Protein AF-A0A1Q7VFD1-F1 (afdb_monomer_lite)

Structure (mmCIF, N/CA/C/O backbone):
data_AF-A0A1Q7VFD1-F1
#
_entry.id   AF-A0A1Q7VFD1-F1
#
loop_
_atom_site.group_PDB
_atom_site.id
_atom_site.type_symbol
_atom_site.label_atom_id
_atom_site.label_alt_id
_atom_site.label_comp_id
_atom_site.label_asym_id
_atom_site.label_entity_id
_atom_site.label_seq_id
_atom_site.pdbx_PDB_ins_code
_atom_site.Cartn_x
_atom_site.Cartn_y
_atom_site.Cartn_z
_atom_site.occupancy
_atom_site.B_iso_or_equiv
_atom_site.auth_seq_id
_atom_site.auth_comp_id
_atom_site.auth_asym_id
_atom_site.auth_atom_id
_atom_site.pdbx_PDB_model_num
ATOM 1 N N . MET A 1 1 ? 17.043 6.211 16.364 1.00 31.67 1 MET A N 1
ATOM 2 C CA . MET A 1 1 ? 16.673 4.807 16.663 1.00 31.67 1 MET A CA 1
ATOM 3 C C . MET A 1 1 ? 16.018 4.244 15.418 1.00 31.67 1 MET A C 1
ATOM 5 O O . MET A 1 1 ? 15.200 4.939 14.838 1.00 31.67 1 MET A O 1
ATOM 9 N N . GLY A 1 2 ? 16.461 3.083 14.930 1.00 45.41 2 GLY A N 1
ATOM 10 C CA . GLY A 1 2 ? 15.971 2.542 13.660 1.00 45.41 2 GLY A CA 1
ATOM 11 C C . GLY A 1 2 ? 14.511 2.109 13.763 1.00 45.41 2 GLY A C 1
ATOM 12 O O . GLY A 1 2 ? 14.164 1.420 14.719 1.00 45.41 2 GLY A O 1
ATOM 13 N N . ALA A 1 3 ? 13.683 2.515 12.798 1.00 52.06 3 ALA A N 1
ATOM 14 C CA . ALA A 1 3 ? 12.314 2.030 12.664 1.00 52.06 3 ALA A CA 1
ATOM 15 C C . ALA A 1 3 ? 12.313 0.490 12.640 1.00 52.06 3 ALA A C 1
ATOM 17 O O . ALA A 1 3 ? 12.990 -0.124 11.811 1.00 52.06 3 ALA A O 1
ATOM 18 N N . LYS A 1 4 ? 11.611 -0.115 13.600 1.00 56.28 4 LYS A N 1
ATOM 19 C CA . LYS A 1 4 ? 11.300 -1.546 13.672 1.00 56.28 4 LYS A CA 1
ATOM 20 C C . LYS A 1 4 ? 9.790 -1.674 13.557 1.00 56.28 4 LYS A C 1
ATOM 22 O O . LYS A 1 4 ? 9.090 -0.872 14.172 1.00 56.28 4 LYS A O 1
ATOM 27 N N . SER A 1 5 ? 9.309 -2.677 12.830 1.00 62.50 5 SER A N 1
ATOM 28 C CA . SER A 1 5 ? 7.880 -2.969 12.819 1.00 62.50 5 SER A CA 1
ATOM 29 C C . SER A 1 5 ? 7.428 -3.458 14.195 1.00 62.50 5 SER A C 1
ATOM 31 O O . SER A 1 5 ? 8.223 -3.999 14.976 1.00 62.50 5 SER A O 1
ATOM 33 N N . ALA A 1 6 ? 6.131 -3.357 14.469 1.00 66.12 6 ALA A N 1
ATOM 34 C CA . ALA A 1 6 ? 5.546 -3.953 15.667 1.00 66.12 6 ALA A CA 1
ATOM 35 C C . ALA A 1 6 ? 5.721 -5.492 15.703 1.00 66.12 6 ALA A C 1
ATOM 37 O O . ALA A 1 6 ? 5.900 -6.143 14.667 1.00 66.12 6 ALA A O 1
ATOM 38 N N . SER A 1 7 ? 5.655 -6.075 16.905 1.00 69.19 7 SER A N 1
ATOM 39 C CA . SER A 1 7 ? 5.661 -7.534 17.114 1.00 69.19 7 SER A CA 1
ATOM 40 C C . SER A 1 7 ? 4.336 -8.173 16.669 1.00 69.19 7 SER A C 1
ATOM 42 O O . SER A 1 7 ? 3.307 -7.501 16.645 1.00 69.19 7 SER A O 1
ATOM 44 N N . TRP A 1 8 ? 4.315 -9.483 16.399 1.00 61.62 8 TRP A N 1
ATOM 45 C CA . TRP A 1 8 ? 3.190 -10.156 15.727 1.00 61.62 8 TRP A CA 1
ATOM 46 C C . TRP A 1 8 ? 1.848 -10.045 16.468 1.00 61.62 8 TRP A C 1
ATOM 48 O O . TRP A 1 8 ? 0.781 -9.996 15.854 1.00 61.62 8 TRP A O 1
ATOM 58 N N . TRP A 1 9 ? 1.893 -9.978 17.801 1.00 55.94 9 TRP A N 1
ATOM 59 C CA . TRP A 1 9 ? 0.718 -9.849 18.671 1.00 55.94 9 TRP A CA 1
ATOM 60 C C . TRP A 1 9 ? 0.286 -8.400 18.908 1.00 55.94 9 TRP A C 1
ATOM 62 O O . TRP A 1 9 ? -0.793 -8.169 19.455 1.00 55.94 9 TRP A O 1
ATOM 72 N N . GLN A 1 10 ? 1.119 -7.424 18.547 1.00 62.97 10 GLN A N 1
ATOM 73 C CA . GLN A 1 10 ? 0.816 -6.014 18.745 1.00 62.97 10 GLN A CA 1
ATOM 74 C C . GLN A 1 10 ? -0.127 -5.529 17.640 1.00 62.97 10 GLN A C 1
ATOM 76 O O . GLN A 1 10 ? -0.087 -5.996 16.498 1.00 62.97 10 GLN A O 1
ATOM 81 N N . ALA A 1 11 ? -1.010 -4.597 17.993 1.00 64.12 11 ALA A N 1
ATOM 82 C CA . ALA A 1 11 ? -1.647 -3.773 16.981 1.00 64.12 11 ALA A CA 1
ATOM 83 C C . ALA A 1 11 ? -0.558 -2.955 16.276 1.00 64.12 11 ALA A C 1
ATOM 85 O O . ALA A 1 11 ? 0.424 -2.564 16.910 1.00 64.12 11 ALA A O 1
ATOM 86 N N . ILE A 1 12 ? -0.733 -2.711 14.982 1.00 70.69 12 ILE A N 1
ATOM 87 C CA . ILE A 1 12 ? 0.057 -1.729 14.245 1.00 70.69 12 ILE A CA 1
ATOM 88 C C . ILE A 1 12 ? -0.818 -0.485 14.194 1.00 70.69 12 ILE A C 1
ATOM 90 O O . ILE A 1 12 ? -1.780 -0.461 13.427 1.00 70.69 12 ILE A O 1
ATOM 94 N N . PRO A 1 13 ? -0.564 0.500 15.068 1.00 65.50 13 PRO A N 1
ATOM 95 C CA . PRO A 1 13 ? -1.442 1.648 15.185 1.00 65.50 13 PRO A CA 1
ATOM 96 C C . PRO A 1 13 ? -1.119 2.735 14.151 1.00 65.50 13 PRO A C 1
ATOM 98 O O . PRO A 1 13 ? -1.823 3.740 14.111 1.00 65.50 13 PRO A O 1
ATOM 101 N N . ALA A 1 14 ? -0.053 2.549 13.361 1.00 68.50 14 ALA A N 1
ATOM 102 C CA . ALA A 1 14 ? 0.351 3.443 12.286 1.00 68.50 14 ALA A CA 1
ATOM 103 C C . ALA A 1 14 ? -0.657 3.393 11.132 1.00 68.50 14 ALA A C 1
ATOM 105 O O . ALA A 1 14 ? -1.188 2.331 10.810 1.00 68.50 14 ALA A O 1
ATOM 106 N N . GLU A 1 15 ? -0.908 4.555 10.528 1.00 78.69 15 GLU A N 1
ATOM 107 C CA . GLU A 1 15 ? -1.826 4.733 9.397 1.00 78.69 15 GLU A CA 1
ATOM 108 C C . GLU A 1 15 ? -3.168 3.993 9.559 1.00 78.69 15 GLU A C 1
ATOM 110 O O . GLU A 1 15 ? -3.548 3.162 8.726 1.00 78.69 15 GLU A O 1
ATOM 115 N N . PRO A 1 16 ? -3.938 4.291 10.620 1.00 78.00 16 PRO A N 1
ATOM 116 C CA . PRO A 1 16 ? -5.134 3.524 10.969 1.00 78.00 16 PRO A CA 1
ATOM 117 C C . PRO A 1 16 ? -6.173 3.469 9.837 1.00 78.00 16 PRO A C 1
ATOM 119 O O . PRO A 1 16 ? -6.845 2.453 9.669 1.00 78.00 16 PRO A O 1
ATOM 122 N N . GLY A 1 17 ? -6.275 4.516 9.010 1.00 81.19 17 GLY A N 1
ATOM 123 C CA . GLY A 1 17 ? -7.133 4.505 7.820 1.00 81.19 17 GLY A CA 1
ATOM 124 C C . GLY A 1 17 ? -6.716 3.455 6.782 1.00 81.19 17 GLY A C 1
ATOM 125 O O . GLY A 1 17 ? -7.569 2.742 6.258 1.00 81.19 17 GLY A O 1
ATOM 126 N N . VAL A 1 18 ? -5.414 3.315 6.510 1.00 87.62 18 VAL A N 1
ATOM 127 C CA . VAL A 1 18 ? -4.876 2.303 5.579 1.00 87.62 18 VAL A CA 1
ATOM 128 C C . VAL A 1 18 ? -5.073 0.907 6.144 1.00 87.62 18 VAL A C 1
ATOM 130 O O . VAL A 1 18 ? -5.570 0.023 5.447 1.00 87.62 18 VAL A O 1
ATOM 133 N N . ALA A 1 19 ? -4.755 0.718 7.425 1.00 86.62 19 ALA A N 1
ATOM 134 C CA . ALA A 1 19 ? -4.946 -0.550 8.116 1.00 86.62 19 ALA A CA 1
ATOM 135 C C . ALA A 1 19 ? -6.404 -1.037 8.040 1.00 86.62 19 ALA A C 1
ATOM 137 O O . ALA A 1 19 ? -6.655 -2.217 7.780 1.00 86.62 19 ALA A O 1
ATOM 138 N N . LEU A 1 20 ? -7.372 -0.137 8.243 1.00 83.06 20 LEU A N 1
ATOM 139 C CA . LEU A 1 20 ? -8.796 -0.451 8.119 1.00 83.06 20 LEU A CA 1
ATOM 140 C C . LEU A 1 20 ? -9.182 -0.766 6.672 1.00 83.06 20 LEU A C 1
ATOM 142 O O . LEU A 1 20 ? -9.788 -1.810 6.437 1.00 83.06 20 LEU A O 1
ATOM 146 N N . ALA A 1 21 ? -8.755 0.052 5.707 1.00 87.62 21 ALA A N 1
ATOM 147 C CA . ALA A 1 21 ? -9.005 -0.198 4.288 1.00 87.62 21 ALA A CA 1
ATOM 148 C C . ALA A 1 21 ? -8.489 -1.582 3.847 1.00 87.62 21 ALA A C 1
ATOM 150 O O . ALA A 1 21 ? -9.216 -2.345 3.209 1.00 87.62 21 ALA A O 1
ATOM 151 N N . ILE A 1 22 ? -7.276 -1.963 4.262 1.00 91.31 22 ILE A N 1
ATOM 152 C CA . ILE A 1 22 ? -6.719 -3.301 4.017 1.00 91.31 22 ILE A CA 1
ATOM 153 C C . ILE A 1 22 ? -7.615 -4.380 4.634 1.00 91.31 22 ILE A C 1
ATOM 155 O O . ILE A 1 22 ? -7.992 -5.332 3.953 1.00 91.31 22 ILE A O 1
ATOM 159 N N . ARG A 1 23 ? -7.987 -4.243 5.913 1.00 87.56 23 ARG A N 1
ATOM 160 C CA . ARG A 1 23 ? -8.815 -5.235 6.624 1.00 87.56 23 ARG A CA 1
ATOM 161 C C . ARG A 1 23 ? -10.201 -5.413 6.001 1.00 87.56 23 ARG A C 1
ATOM 163 O O . ARG A 1 23 ? -10.735 -6.521 6.023 1.00 87.56 23 ARG A O 1
ATOM 170 N N . ASP A 1 24 ? -10.776 -4.355 5.441 1.00 86.25 24 ASP A N 1
ATOM 171 C CA . ASP A 1 24 ? -12.121 -4.397 4.868 1.00 86.25 24 ASP A CA 1
ATOM 172 C C . ASP A 1 24 ? -12.164 -4.920 3.441 1.00 86.25 24 ASP A C 1
ATOM 174 O O . ASP A 1 24 ? -13.184 -5.491 3.040 1.00 86.25 24 ASP A O 1
ATOM 178 N N . HIS A 1 25 ? -11.082 -4.751 2.684 1.00 91.69 25 HIS A N 1
ATOM 179 C CA . HIS A 1 25 ? -11.043 -5.074 1.259 1.00 91.69 25 HIS A CA 1
ATOM 180 C C . HIS A 1 25 ? -10.239 -6.327 0.927 1.00 91.69 25 HIS A C 1
ATOM 182 O O . HIS A 1 25 ? -10.432 -6.893 -0.144 1.00 91.69 25 HIS A O 1
ATOM 188 N N . LEU A 1 26 ? -9.413 -6.805 1.854 1.00 93.50 26 LEU A N 1
ATOM 189 C CA . LEU A 1 26 ? -8.675 -8.051 1.709 1.00 93.50 26 LEU A CA 1
ATOM 190 C C . LEU A 1 26 ? -9.410 -9.207 2.409 1.00 93.50 26 LEU A C 1
ATOM 192 O O . LEU A 1 26 ? -10.123 -9.020 3.405 1.00 93.50 26 LEU A O 1
ATOM 196 N N . ARG A 1 27 ? -9.287 -10.420 1.874 1.00 94.62 27 ARG A N 1
ATOM 197 C CA . ARG A 1 27 ? -9.930 -11.636 2.390 1.00 94.62 27 ARG A CA 1
ATOM 198 C C . ARG A 1 27 ? -8.909 -12.751 2.631 1.00 94.62 27 ARG A C 1
ATOM 200 O O . ARG A 1 27 ? -7.814 -12.739 2.068 1.00 94.62 27 ARG A O 1
ATOM 207 N N . PRO A 1 28 ? -9.253 -13.752 3.464 1.00 97.06 28 PRO A N 1
ATOM 208 C CA . PRO A 1 28 ? -8.425 -14.940 3.609 1.00 97.06 28 PRO A CA 1
ATOM 209 C C . PRO A 1 28 ? -8.146 -15.616 2.260 1.00 97.06 28 PRO A C 1
ATOM 211 O O . PRO A 1 28 ? -9.062 -15.851 1.473 1.00 97.06 28 PRO A O 1
ATOM 214 N N . ASN A 1 29 ? -6.897 -16.037 2.071 1.00 97.94 29 ASN A N 1
ATOM 215 C CA . ASN A 1 29 ? -6.318 -16.623 0.860 1.00 97.94 29 ASN A CA 1
ATOM 216 C C . ASN A 1 29 ? -6.137 -15.669 -0.338 1.00 97.94 29 ASN A C 1
ATOM 218 O O . ASN A 1 29 ? -5.713 -16.140 -1.392 1.00 97.94 29 ASN A O 1
ATOM 222 N N . ASP A 1 30 ? -6.406 -14.370 -0.192 1.00 98.31 30 ASP A N 1
ATOM 223 C CA . ASP A 1 30 ? -6.109 -13.398 -1.246 1.00 98.31 30 ASP A CA 1
ATOM 224 C C . ASP A 1 30 ? -4.596 -13.211 -1.447 1.00 98.31 30 ASP A C 1
ATOM 226 O O . ASP A 1 30 ? -3.761 -13.586 -0.613 1.00 98.31 30 ASP A O 1
ATOM 230 N N . VAL A 1 31 ? -4.261 -12.572 -2.567 1.00 98.81 31 VAL A N 1
ATOM 231 C CA . VAL A 1 31 ? -2.932 -12.028 -2.845 1.00 98.81 31 VAL A CA 1
ATOM 232 C C . VAL A 1 31 ? -2.969 -10.512 -2.664 1.00 98.81 31 VAL A C 1
ATOM 234 O O . VAL A 1 31 ? -3.844 -9.846 -3.223 1.00 98.81 31 VAL A O 1
ATOM 237 N N . ALA A 1 32 ? -2.006 -9.958 -1.935 1.00 98.75 32 ALA A N 1
ATOM 238 C CA . ALA A 1 32 ? -1.816 -8.518 -1.798 1.00 98.75 32 ALA A CA 1
ATOM 239 C C . ALA A 1 32 ? -0.427 -8.096 -2.278 1.00 98.75 32 ALA A C 1
ATOM 241 O O . ALA A 1 32 ? 0.554 -8.797 -2.031 1.00 98.75 32 ALA A O 1
ATOM 242 N N . PHE A 1 33 ? -0.339 -6.948 -2.944 1.00 98.81 33 PHE A N 1
ATOM 243 C CA . PHE A 1 33 ? 0.936 -6.290 -3.226 1.00 98.81 33 PHE A CA 1
ATOM 244 C C . PHE A 1 33 ? 1.110 -5.105 -2.276 1.00 98.81 33 PHE A C 1
ATOM 246 O O . PHE A 1 33 ? 0.222 -4.261 -2.171 1.00 98.81 33 PHE A O 1
ATOM 253 N N . ASP A 1 34 ? 2.253 -5.049 -1.601 1.00 98.50 34 ASP A N 1
ATOM 254 C CA . ASP A 1 34 ? 2.689 -3.922 -0.777 1.00 98.50 34 ASP A CA 1
ATOM 255 C C . ASP A 1 34 ? 3.856 -3.241 -1.500 1.00 98.50 34 ASP A C 1
ATOM 257 O O . ASP A 1 34 ? 4.975 -3.755 -1.508 1.00 98.50 34 ASP A O 1
ATOM 261 N N . VAL A 1 35 ? 3.576 -2.159 -2.226 1.00 98.12 35 VAL A N 1
ATOM 262 C CA . VAL A 1 35 ? 4.555 -1.462 -3.068 1.00 98.12 35 VAL A CA 1
ATOM 263 C C . VAL A 1 35 ? 5.057 -0.235 -2.323 1.00 98.12 35 VAL A C 1
ATOM 265 O O . VAL A 1 35 ? 4.280 0.683 -2.067 1.00 98.12 35 VAL A O 1
ATOM 268 N N . GLY A 1 36 ? 6.348 -0.249 -1.985 1.00 95.62 36 GLY A N 1
ATOM 269 C CA . GLY A 1 36 ? 6.899 0.627 -0.952 1.00 95.62 36 GLY A CA 1
ATOM 270 C C . GLY A 1 36 ? 6.613 0.061 0.435 1.00 95.62 36 GLY A C 1
ATOM 271 O O . GLY A 1 36 ? 5.995 0.700 1.286 1.00 95.62 36 GLY A O 1
ATOM 272 N N . ALA A 1 37 ? 7.015 -1.196 0.640 1.00 95.19 37 ALA A N 1
ATOM 273 C CA . ALA A 1 37 ? 6.731 -1.936 1.867 1.00 95.19 37 ALA A CA 1
ATOM 274 C C . ALA A 1 37 ? 7.449 -1.367 3.102 1.00 95.19 37 ALA A C 1
ATOM 276 O O . ALA A 1 37 ? 7.077 -1.691 4.237 1.00 95.19 37 ALA A O 1
ATOM 277 N N . TYR A 1 38 ? 8.474 -0.530 2.899 1.00 93.38 38 TYR A N 1
ATOM 278 C CA . TYR A 1 38 ? 9.254 0.095 3.955 1.00 93.38 38 TYR A CA 1
ATOM 279 C C . TYR A 1 38 ? 9.751 -0.967 4.953 1.00 93.38 38 TYR A C 1
ATOM 281 O O . TYR A 1 38 ? 10.327 -1.976 4.550 1.00 93.38 38 TYR A O 1
ATOM 289 N N . VAL A 1 39 ? 9.525 -0.800 6.259 1.00 92.81 39 VAL A N 1
ATOM 290 C CA . VAL A 1 39 ? 9.924 -1.784 7.280 1.00 92.81 39 VAL A CA 1
ATOM 291 C C . VAL A 1 39 ? 8.882 -2.887 7.520 1.00 92.81 39 VAL A C 1
ATOM 293 O O . VAL A 1 39 ? 9.096 -3.733 8.390 1.00 92.81 39 VAL A O 1
ATOM 296 N N . GLY A 1 40 ? 7.791 -2.928 6.750 1.00 92.88 40 GLY A N 1
ATOM 297 C CA . GLY A 1 40 ? 6.847 -4.051 6.723 1.00 92.88 40 GLY A CA 1
ATOM 298 C C . GLY A 1 40 ? 5.613 -3.922 7.606 1.00 92.88 40 GLY A C 1
ATOM 299 O O . GLY A 1 40 ? 4.962 -4.933 7.870 1.00 92.88 40 GLY A O 1
ATOM 300 N N . ASP A 1 41 ? 5.272 -2.717 8.062 1.00 89.94 41 ASP A N 1
ATOM 301 C CA . ASP A 1 41 ? 4.083 -2.496 8.890 1.00 89.94 41 ASP A CA 1
ATOM 302 C C . ASP A 1 41 ? 2.801 -2.916 8.146 1.00 89.94 41 ASP A C 1
ATOM 304 O O . ASP A 1 41 ? 2.047 -3.766 8.624 1.00 89.94 41 ASP A O 1
ATOM 308 N N . MET A 1 42 ? 2.582 -2.428 6.922 1.00 92.69 42 MET A N 1
ATOM 309 C CA . MET A 1 42 ? 1.396 -2.810 6.144 1.00 92.69 42 MET A CA 1
ATOM 310 C C . MET A 1 42 ? 1.458 -4.262 5.653 1.00 92.69 42 MET A C 1
ATOM 312 O O . MET A 1 42 ? 0.466 -4.985 5.782 1.00 92.69 42 MET A O 1
ATOM 316 N N . SER A 1 43 ? 2.626 -4.742 5.212 1.00 95.88 43 SER A N 1
ATOM 317 C CA . SER A 1 43 ? 2.868 -6.158 4.892 1.00 95.88 43 SER A CA 1
ATOM 318 C C . SER A 1 43 ? 2.451 -7.104 6.021 1.00 95.88 43 SER A C 1
ATOM 320 O O . SER A 1 43 ? 1.854 -8.154 5.771 1.00 95.88 43 SER A O 1
ATOM 322 N N . HIS A 1 44 ? 2.716 -6.736 7.275 1.00 93.56 44 HIS A N 1
ATOM 323 C CA . HIS A 1 44 ? 2.327 -7.521 8.442 1.00 93.56 44 HIS A CA 1
ATOM 324 C C . HIS A 1 44 ? 0.800 -7.558 8.629 1.00 93.56 44 HIS A C 1
ATOM 326 O O . HIS A 1 44 ? 0.233 -8.636 8.841 1.00 93.56 44 HIS A O 1
ATOM 332 N N . ILE A 1 45 ? 0.104 -6.427 8.483 1.00 92.06 45 ILE A N 1
ATOM 333 C CA . ILE A 1 45 ? -1.369 -6.395 8.527 1.00 92.06 45 ILE A CA 1
ATOM 334 C C . ILE A 1 45 ? -1.952 -7.264 7.408 1.00 92.06 45 ILE A C 1
ATOM 336 O O . ILE A 1 45 ? -2.784 -8.133 7.679 1.00 92.06 45 ILE A O 1
ATOM 340 N N . MET A 1 46 ? -1.484 -7.081 6.170 1.00 96.31 46 MET A N 1
ATOM 341 C CA . MET A 1 46 ? -1.938 -7.859 5.013 1.00 96.31 46 MET A CA 1
ATOM 342 C C . MET A 1 46 ? -1.713 -9.360 5.222 1.00 96.31 46 MET A C 1
ATOM 344 O O . MET A 1 46 ? -2.643 -10.144 5.042 1.00 96.31 46 MET A O 1
ATOM 348 N N . SER A 1 47 ? -0.522 -9.755 5.686 1.00 96.50 47 SER A N 1
ATOM 349 C CA . SER A 1 47 ? -0.145 -11.146 5.971 1.00 96.50 47 SER A CA 1
ATOM 350 C C . SER A 1 47 ? -1.120 -11.821 6.936 1.00 96.50 47 SER A C 1
ATOM 352 O O . SER A 1 47 ? -1.545 -12.958 6.700 1.00 96.50 47 SER A O 1
ATOM 354 N N . ARG A 1 48 ? -1.528 -11.106 7.993 1.00 92.75 48 ARG A N 1
ATOM 355 C CA . ARG A 1 48 ? -2.498 -11.600 8.979 1.00 92.75 48 ARG A CA 1
ATOM 356 C C . ARG A 1 48 ? -3.897 -11.742 8.392 1.00 92.75 48 ARG A C 1
ATOM 358 O O . ARG A 1 48 ? -4.576 -12.716 8.709 1.00 92.75 48 ARG A O 1
ATOM 365 N N . VAL A 1 49 ? -4.327 -10.793 7.560 1.00 93.75 49 VAL A N 1
ATOM 366 C CA . VAL A 1 49 ? -5.668 -10.802 6.953 1.00 93.75 49 VAL A CA 1
ATOM 367 C C . VAL A 1 49 ? -5.805 -11.923 5.921 1.00 93.75 49 VAL A C 1
ATOM 369 O O . VAL A 1 49 ? -6.785 -12.671 5.966 1.00 93.75 49 VAL A O 1
ATOM 372 N N . VAL A 1 50 ? -4.818 -12.098 5.034 1.00 97.44 50 VAL A N 1
ATOM 373 C CA . VAL A 1 50 ? -4.851 -13.173 4.025 1.00 97.44 50 VAL A CA 1
ATOM 374 C C . VAL A 1 50 ? -4.602 -14.551 4.638 1.00 97.44 50 VAL A C 1
ATOM 376 O O . VAL A 1 50 ? -5.051 -15.570 4.109 1.00 97.44 50 VAL A O 1
ATOM 379 N N . GLY A 1 51 ? -3.925 -14.603 5.786 1.00 95.06 51 GLY A N 1
ATOM 380 C CA . GLY A 1 51 ? -3.625 -15.839 6.493 1.00 95.06 51 GLY A CA 1
ATOM 381 C C . GLY A 1 51 ? -2.635 -16.746 5.744 1.00 95.06 51 GLY A C 1
ATOM 382 O O . GLY A 1 51 ? -2.147 -16.415 4.664 1.00 95.06 51 GLY A O 1
ATOM 383 N N . PRO A 1 52 ? -2.337 -17.939 6.287 1.00 94.75 52 PRO A N 1
ATOM 384 C CA . PRO A 1 52 ? -1.194 -18.761 5.866 1.00 94.75 52 PRO A CA 1
ATOM 385 C C . PRO A 1 52 ? -1.288 -19.342 4.447 1.00 94.75 52 PRO A C 1
ATOM 387 O O . PRO A 1 52 ? -0.319 -19.918 3.966 1.00 94.75 52 PRO A O 1
ATOM 390 N N . ARG A 1 53 ? -2.454 -19.253 3.799 1.00 96.00 53 ARG A N 1
ATOM 391 C CA . ARG A 1 53 ? -2.669 -19.706 2.415 1.00 96.00 53 ARG A CA 1
ATOM 392 C C . ARG A 1 53 ? -2.781 -18.560 1.411 1.00 96.00 53 ARG A C 1
ATOM 394 O O . ARG A 1 53 ? -2.862 -18.833 0.220 1.00 96.00 53 ARG A O 1
ATOM 401 N N . GLY A 1 54 ? -2.848 -17.320 1.883 1.00 98.31 54 GLY A N 1
ATOM 402 C CA . GLY A 1 54 ? -2.715 -16.156 1.020 1.00 98.31 54 GLY A CA 1
ATOM 403 C C . GLY A 1 54 ? -1.258 -15.753 0.868 1.00 98.31 54 GLY A C 1
ATOM 404 O O . GLY A 1 54 ? -0.371 -16.383 1.446 1.00 98.31 54 GLY A O 1
ATOM 405 N N . LEU A 1 55 ? -1.019 -14.697 0.101 1.00 98.75 55 LEU A N 1
ATOM 406 C CA . LEU A 1 55 ? 0.325 -14.227 -0.220 1.00 98.75 55 LEU A CA 1
ATOM 407 C C . LEU A 1 55 ? 0.390 -12.704 -0.157 1.00 98.75 55 LEU A C 1
ATOM 409 O O . LEU A 1 55 ? -0.489 -12.020 -0.672 1.00 98.75 55 LEU A O 1
ATOM 413 N N . VAL A 1 56 ? 1.467 -12.178 0.412 1.00 98.81 56 VAL A N 1
ATOM 414 C CA . VAL A 1 56 ? 1.838 -10.769 0.276 1.00 98.81 56 VAL A CA 1
ATOM 415 C C . VAL A 1 56 ? 3.126 -10.689 -0.528 1.00 98.81 56 VAL A C 1
ATOM 417 O O . VAL A 1 56 ? 4.102 -11.348 -0.179 1.00 98.81 56 VAL A O 1
ATOM 420 N N . VAL A 1 57 ? 3.150 -9.890 -1.590 1.00 98.88 57 VAL A N 1
ATOM 421 C CA . VAL A 1 57 ? 4.378 -9.558 -2.321 1.00 98.88 57 VAL A CA 1
ATOM 422 C C . VAL A 1 57 ? 4.774 -8.136 -1.946 1.00 98.88 57 VAL A C 1
ATOM 424 O O . VAL A 1 57 ? 4.040 -7.196 -2.236 1.00 98.88 57 VAL A O 1
ATOM 427 N N . ALA A 1 58 ? 5.910 -7.994 -1.270 1.00 98.62 58 ALA A N 1
ATOM 428 C CA . ALA A 1 58 ? 6.369 -6.740 -0.685 1.00 98.62 58 ALA A CA 1
ATOM 429 C C . ALA A 1 58 ? 7.542 -6.179 -1.499 1.00 98.62 58 ALA A C 1
ATOM 431 O O . 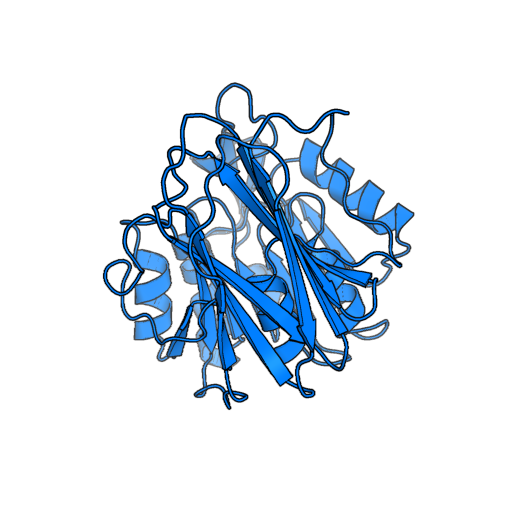ALA A 1 58 ? 8.641 -6.734 -1.468 1.00 98.62 58 ALA A O 1
ATOM 432 N N . PHE A 1 59 ? 7.322 -5.100 -2.244 1.00 98.56 59 PHE A N 1
ATOM 433 C CA . PHE A 1 59 ? 8.351 -4.453 -3.055 1.00 98.56 59 PHE A CA 1
ATOM 434 C C . PHE A 1 59 ? 9.014 -3.329 -2.258 1.00 98.56 59 PHE A C 1
ATOM 436 O O . PHE A 1 59 ? 8.333 -2.422 -1.780 1.00 98.56 59 PHE A O 1
ATOM 443 N N . GLU A 1 60 ? 10.342 -3.371 -2.152 1.00 97.31 60 GLU A N 1
ATOM 444 C CA . GLU A 1 60 ? 11.145 -2.329 -1.507 1.00 97.31 60 GLU A CA 1
ATOM 445 C C . GLU A 1 60 ? 12.402 -2.045 -2.341 1.00 97.31 60 GLU A C 1
ATOM 447 O O . GLU A 1 60 ? 13.145 -2.957 -2.718 1.00 97.31 60 GLU A O 1
ATOM 452 N N . ALA A 1 61 ? 12.625 -0.767 -2.644 1.00 95.94 61 ALA A N 1
ATOM 453 C CA . ALA A 1 61 ? 13.685 -0.299 -3.531 1.00 95.94 61 ALA A CA 1
ATOM 454 C C . ALA A 1 61 ? 14.995 -0.013 -2.783 1.00 95.94 61 ALA A C 1
ATOM 456 O O . ALA A 1 61 ? 16.080 -0.163 -3.343 1.00 95.94 61 ALA A O 1
ATOM 457 N N . ASN A 1 62 ? 14.909 0.401 -1.520 1.00 93.25 62 ASN A N 1
ATOM 458 C CA . ASN A 1 62 ? 16.055 0.723 -0.692 1.00 93.25 62 ASN A CA 1
ATOM 459 C C . ASN A 1 62 ? 16.598 -0.538 -0.022 1.00 93.25 62 ASN A C 1
ATOM 461 O O . ASN A 1 62 ? 15.977 -1.134 0.859 1.00 93.25 62 ASN A O 1
ATOM 465 N N . ARG A 1 63 ? 17.823 -0.910 -0.397 1.00 92.25 63 ARG A N 1
ATOM 466 C CA . ARG A 1 63 ? 18.482 -2.115 0.107 1.00 92.25 63 ARG A CA 1
ATOM 467 C C . ARG A 1 63 ? 18.574 -2.174 1.636 1.00 92.25 63 ARG A C 1
ATOM 469 O O . ARG A 1 63 ? 18.333 -3.233 2.211 1.00 92.25 63 ARG A O 1
ATOM 476 N N . GLY A 1 64 ? 18.904 -1.061 2.291 1.00 91.00 64 GLY A N 1
ATOM 477 C CA . GLY A 1 64 ? 19.034 -1.013 3.750 1.00 91.00 64 GLY A CA 1
ATOM 478 C C . GLY A 1 64 ? 17.688 -1.121 4.471 1.00 91.00 64 GLY A C 1
ATOM 479 O O . GLY A 1 64 ? 17.614 -1.663 5.574 1.00 91.00 64 GLY A O 1
ATOM 480 N N . VAL A 1 65 ? 16.611 -0.644 3.843 1.00 91.94 65 VAL A N 1
ATOM 481 C CA . VAL A 1 65 ? 15.240 -0.790 4.353 1.00 91.94 65 VAL A CA 1
ATOM 482 C C . VAL A 1 65 ? 14.732 -2.215 4.128 1.00 91.94 65 VAL A C 1
ATOM 484 O O . VAL A 1 65 ? 14.193 -2.810 5.056 1.00 91.94 65 VAL A O 1
ATOM 487 N N . LEU A 1 66 ? 15.004 -2.816 2.966 1.00 94.62 66 LEU A N 1
ATOM 488 C CA . LEU A 1 66 ? 14.674 -4.213 2.663 1.00 94.62 66 LEU A CA 1
ATOM 489 C C . LEU A 1 66 ? 15.304 -5.198 3.664 1.00 94.62 66 LEU A C 1
ATOM 491 O O . LEU A 1 66 ? 14.682 -6.193 4.041 1.00 94.62 66 LEU A O 1
ATOM 495 N N . GLU A 1 67 ? 16.539 -4.947 4.100 1.00 94.12 67 GLU A N 1
ATOM 496 C CA . GLU A 1 67 ? 17.190 -5.762 5.134 1.00 94.12 67 GLU A CA 1
ATOM 497 C C . GLU A 1 67 ? 16.396 -5.713 6.448 1.00 94.12 67 GLU A C 1
ATOM 499 O O . GLU A 1 67 ? 16.092 -6.756 7.026 1.00 94.12 67 GLU A O 1
ATOM 504 N N . ARG A 1 68 ? 15.928 -4.525 6.849 1.00 93.12 68 ARG A N 1
ATOM 505 C CA . ARG A 1 68 ? 15.067 -4.357 8.032 1.00 93.12 68 ARG A CA 1
ATOM 506 C C . ARG A 1 68 ? 13.690 -4.982 7.856 1.00 93.12 68 ARG A C 1
ATOM 508 O O . ARG A 1 68 ? 13.198 -5.605 8.793 1.00 93.12 68 ARG A O 1
ATOM 515 N N . LEU A 1 69 ? 13.081 -4.840 6.678 1.00 94.75 69 LEU A N 1
ATOM 516 C CA . LEU A 1 69 ? 11.849 -5.539 6.319 1.00 94.75 69 LEU A CA 1
ATOM 517 C C . LEU A 1 69 ? 12.033 -7.040 6.542 1.00 94.75 69 LEU A C 1
ATOM 519 O O . LEU A 1 69 ? 11.261 -7.655 7.265 1.00 94.75 69 LEU A O 1
ATOM 523 N N . THR A 1 70 ? 13.099 -7.621 5.996 1.00 95.50 70 THR A N 1
ATOM 524 C CA . THR A 1 70 ? 13.379 -9.060 6.097 1.00 95.50 70 THR A CA 1
ATOM 525 C C . THR A 1 70 ? 13.568 -9.513 7.550 1.00 95.50 70 THR A C 1
ATOM 527 O O . THR A 1 70 ? 13.008 -10.539 7.954 1.00 95.50 70 THR A O 1
ATOM 530 N N . ASP A 1 71 ? 14.293 -8.736 8.359 1.00 94.50 71 ASP A N 1
ATOM 531 C CA . ASP A 1 71 ? 14.457 -8.990 9.795 1.00 94.50 71 ASP A CA 1
ATOM 532 C C . ASP A 1 71 ? 13.113 -8.953 10.537 1.00 94.50 71 ASP A C 1
ATOM 534 O O . ASP A 1 71 ? 12.828 -9.820 11.372 1.00 94.50 71 ASP A O 1
ATOM 538 N N . ASN A 1 72 ? 12.261 -7.980 10.207 1.00 92.50 72 ASN A N 1
ATOM 539 C CA . ASN A 1 72 ? 10.930 -7.823 10.785 1.00 92.50 72 ASN A CA 1
ATOM 540 C C . ASN A 1 72 ? 9.994 -8.973 10.391 1.00 92.50 72 ASN A C 1
ATOM 542 O O . ASN A 1 72 ? 9.315 -9.525 11.259 1.00 92.50 72 ASN A O 1
ATOM 546 N N . LEU A 1 73 ? 9.990 -9.390 9.120 1.00 94.00 73 LEU A N 1
ATOM 547 C CA . LEU A 1 73 ? 9.215 -10.543 8.648 1.00 94.00 73 LEU A CA 1
ATOM 548 C C . LEU A 1 73 ? 9.637 -11.825 9.381 1.00 94.00 73 LEU A C 1
ATOM 550 O O . LEU A 1 73 ? 8.789 -12.583 9.858 1.00 94.00 73 LEU A O 1
ATOM 554 N N . THR A 1 74 ? 10.948 -12.033 9.533 1.00 93.75 74 THR A N 1
ATOM 555 C CA . THR A 1 74 ? 11.518 -13.206 10.211 1.00 93.75 74 THR A CA 1
ATOM 556 C C . THR A 1 74 ? 11.173 -13.219 11.698 1.00 93.75 74 THR A C 1
ATOM 558 O O . THR A 1 74 ? 10.699 -14.232 12.215 1.00 93.75 74 THR A O 1
ATOM 561 N N . SER A 1 75 ? 11.355 -12.085 12.380 1.00 92.00 75 SER A N 1
ATOM 562 C CA . SER A 1 75 ? 11.081 -11.937 13.818 1.00 92.00 75 SER A CA 1
ATOM 563 C C . SER A 1 75 ? 9.599 -12.107 14.160 1.00 92.00 75 SER A C 1
ATOM 565 O O . SER A 1 75 ? 9.262 -12.505 15.272 1.00 92.00 75 SER A O 1
ATOM 567 N N . ASN A 1 76 ? 8.7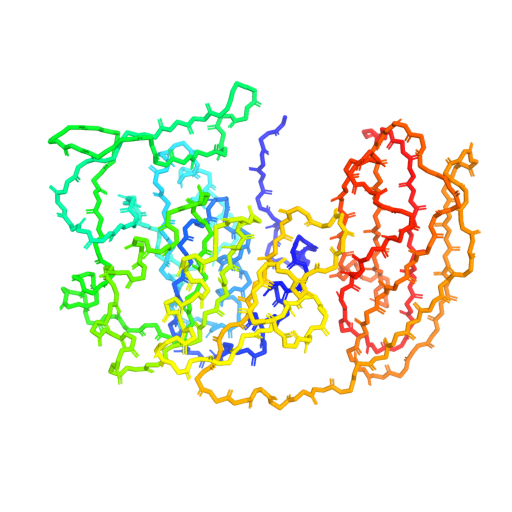17 -11.837 13.195 1.00 88.81 76 ASN A N 1
ATOM 568 C CA . ASN A 1 76 ? 7.272 -11.993 13.329 1.00 88.81 76 ASN A CA 1
ATOM 569 C C . ASN A 1 76 ? 6.732 -13.310 12.754 1.00 88.81 76 ASN A C 1
ATOM 571 O O . ASN A 1 76 ? 5.521 -13.522 12.765 1.00 88.81 76 ASN A O 1
ATOM 575 N N . HIS A 1 77 ? 7.607 -14.205 12.281 1.00 92.38 77 HIS A N 1
ATOM 576 C CA . HIS A 1 77 ? 7.237 -15.491 11.681 1.00 92.38 77 HIS A CA 1
ATOM 577 C C . HIS A 1 77 ? 6.245 -15.364 10.509 1.00 92.38 77 HIS A C 1
ATOM 579 O O . HIS A 1 77 ? 5.387 -16.228 10.303 1.00 92.38 77 HIS A O 1
ATOM 585 N N . LEU A 1 78 ? 6.364 -14.290 9.725 1.00 93.81 78 LEU A N 1
ATOM 586 C CA . LEU A 1 78 ? 5.488 -14.013 8.588 1.00 93.81 78 LEU A CA 1
ATOM 587 C C . LEU A 1 78 ? 5.956 -14.805 7.364 1.00 93.81 78 LEU A C 1
ATOM 589 O O . LEU A 1 78 ? 6.693 -14.318 6.514 1.00 93.81 78 LEU A O 1
ATOM 593 N N . VAL A 1 79 ? 5.536 -16.067 7.297 1.00 94.31 79 VAL A N 1
ATOM 594 C CA . VAL A 1 79 ? 5.981 -17.031 6.271 1.00 94.31 79 VAL A CA 1
ATOM 595 C C . VAL A 1 79 ? 5.304 -16.869 4.905 1.00 94.31 79 VAL A C 1
ATOM 597 O O . VAL A 1 79 ? 5.674 -17.546 3.952 1.00 94.31 79 VAL A O 1
ATOM 600 N N . ASN A 1 80 ? 4.296 -16.004 4.812 1.00 97.56 80 ASN A N 1
ATOM 601 C CA . ASN A 1 80 ? 3.495 -15.756 3.612 1.00 97.56 80 ASN A CA 1
ATOM 602 C C . ASN A 1 80 ? 3.757 -14.367 2.998 1.00 97.56 80 ASN A C 1
ATOM 604 O O . ASN A 1 80 ? 2.923 -13.866 2.245 1.00 97.56 80 ASN A O 1
ATOM 608 N N . VAL A 1 81 ? 4.893 -13.744 3.325 1.00 98.38 81 VAL A N 1
ATOM 609 C CA . VAL A 1 81 ? 5.339 -12.476 2.735 1.00 98.38 81 VAL A CA 1
ATOM 610 C C . VAL A 1 81 ? 6.598 -12.716 1.907 1.00 98.38 81 VAL A C 1
ATOM 612 O O . VAL A 1 81 ? 7.591 -13.232 2.417 1.00 98.38 81 VAL A O 1
ATOM 615 N N . TRP A 1 82 ? 6.565 -12.328 0.634 1.00 98.12 82 TRP A N 1
ATOM 616 C CA . TRP A 1 82 ? 7.688 -12.415 -0.291 1.00 98.12 82 TRP A CA 1
ATOM 617 C C . TRP A 1 82 ? 8.283 -11.020 -0.538 1.00 98.12 82 TRP A C 1
ATOM 619 O O . TRP A 1 82 ? 7.715 -10.252 -1.318 1.00 98.12 82 TRP A O 1
ATOM 629 N N . PRO A 1 83 ? 9.423 -10.678 0.096 1.00 98.12 83 PRO A N 1
ATOM 630 C CA . PRO A 1 83 ? 10.111 -9.420 -0.167 1.00 98.12 83 PRO A CA 1
ATOM 631 C C . PRO A 1 83 ? 10.842 -9.449 -1.520 1.00 98.12 83 PRO A C 1
ATOM 633 O O . PRO A 1 83 ? 11.533 -10.418 -1.850 1.00 98.12 83 PRO A O 1
ATOM 636 N N . ILE A 1 84 ? 10.725 -8.367 -2.290 1.00 98.25 84 ILE A N 1
ATOM 637 C CA . ILE A 1 84 ? 11.333 -8.181 -3.611 1.00 98.25 84 ILE A CA 1
ATOM 638 C C . ILE A 1 84 ? 12.136 -6.877 -3.630 1.00 98.25 84 ILE A C 1
ATOM 640 O O . ILE A 1 84 ? 11.597 -5.794 -3.422 1.00 98.25 84 ILE A O 1
ATOM 644 N N . HIS A 1 85 ? 13.429 -6.989 -3.953 1.00 97.94 85 HIS A N 1
ATOM 645 C CA . HIS A 1 85 ? 14.323 -5.842 -4.127 1.00 97.94 85 HIS A CA 1
ATOM 646 C C . HIS A 1 85 ? 14.231 -5.274 -5.548 1.00 97.94 85 HIS A C 1
ATOM 648 O O . HIS A 1 85 ? 15.040 -5.622 -6.417 1.00 97.94 85 HIS A O 1
ATOM 654 N N . LYS A 1 86 ? 13.214 -4.451 -5.801 1.00 97.81 86 LYS A N 1
ATOM 655 C CA . LYS A 1 86 ? 12.987 -3.777 -7.085 1.00 97.81 86 LYS A CA 1
ATOM 656 C C . LYS A 1 86 ? 12.314 -2.429 -6.850 1.00 97.81 86 LYS A C 1
ATOM 658 O O . LYS A 1 86 ? 11.475 -2.308 -5.963 1.00 97.81 86 LYS A O 1
ATOM 663 N N . ALA A 1 87 ? 12.623 -1.453 -7.699 1.00 97.25 87 ALA A N 1
ATOM 664 C CA . ALA A 1 87 ? 11.846 -0.221 -7.778 1.00 97.25 87 ALA A CA 1
ATOM 665 C C . ALA A 1 87 ? 10.654 -0.430 -8.720 1.00 97.25 87 ALA A C 1
ATOM 667 O O . ALA A 1 87 ? 10.836 -0.690 -9.910 1.00 97.25 87 ALA A O 1
ATOM 668 N N . VAL A 1 88 ? 9.429 -0.336 -8.210 1.00 98.06 88 VAL A N 1
ATOM 669 C CA . VAL A 1 88 ? 8.245 -0.432 -9.072 1.00 98.06 88 VAL A CA 1
ATOM 670 C C . VAL A 1 88 ? 8.133 0.833 -9.926 1.00 98.06 88 VAL A C 1
ATOM 672 O O . VAL A 1 88 ? 8.249 1.946 -9.420 1.00 98.06 88 VAL A O 1
ATOM 675 N N . HIS A 1 89 ? 7.950 0.661 -11.235 1.00 97.56 89 HIS A N 1
ATOM 676 C CA . HIS A 1 89 ? 7.900 1.756 -12.204 1.00 97.56 89 HIS A CA 1
ATOM 677 C C . HIS A 1 89 ? 7.114 1.351 -13.468 1.00 97.56 89 HIS A C 1
ATOM 679 O O . HIS A 1 89 ? 6.705 0.204 -13.610 1.00 97.56 89 HIS A O 1
ATOM 685 N N . ALA A 1 90 ? 6.961 2.262 -14.433 1.00 97.31 90 ALA A N 1
ATOM 686 C CA . ALA A 1 90 ? 6.268 2.013 -15.701 1.00 97.31 90 ALA A CA 1
ATOM 687 C C . ALA A 1 90 ? 6.974 1.001 -16.625 1.00 97.31 90 ALA A C 1
ATOM 689 O O . ALA A 1 90 ? 6.368 0.451 -17.543 1.00 97.31 90 ALA A O 1
ATOM 690 N N . HIS A 1 91 ? 8.274 0.769 -16.420 1.00 96.25 91 HIS A N 1
ATOM 691 C CA . HIS A 1 91 ? 9.106 -0.047 -17.303 1.00 96.25 91 HIS A CA 1
ATOM 692 C C . HIS A 1 91 ? 10.052 -0.927 -16.492 1.00 96.25 91 HIS A C 1
ATOM 694 O O . HIS A 1 91 ? 10.687 -0.451 -15.548 1.00 96.25 91 HIS A O 1
ATOM 700 N N . SER A 1 92 ? 10.188 -2.188 -16.894 1.00 97.81 92 SER A N 1
ATOM 701 C CA . SER A 1 92 ? 11.154 -3.128 -16.321 1.00 97.81 92 SER A CA 1
ATOM 702 C C . SER A 1 92 ? 12.561 -2.944 -16.894 1.00 97.81 92 SER A C 1
ATOM 704 O O . SER A 1 92 ? 12.730 -2.407 -17.990 1.00 97.81 92 SER A O 1
ATOM 706 N N . ARG A 1 93 ? 13.569 -3.484 -16.193 1.00 95.50 93 ARG A N 1
ATOM 707 C CA . ARG A 1 93 ? 14.962 -3.638 -16.670 1.00 95.50 93 ARG A CA 1
ATOM 708 C C . ARG A 1 93 ? 15.730 -2.330 -16.899 1.00 95.50 93 ARG A C 1
ATOM 710 O O . ARG A 1 93 ? 16.795 -2.350 -17.516 1.00 95.50 93 ARG A O 1
ATOM 717 N N . ALA A 1 94 ? 15.217 -1.208 -16.403 1.00 95.50 94 ALA A N 1
ATOM 718 C CA . ALA A 1 94 ? 16.009 -0.001 -16.200 1.00 95.50 94 ALA A CA 1
ATOM 719 C C . ALA A 1 94 ? 16.589 -0.010 -14.778 1.00 95.50 94 ALA A C 1
ATOM 721 O O . ALA A 1 94 ? 16.326 -0.922 -13.995 1.00 95.50 94 ALA A O 1
ATOM 722 N N . PHE A 1 95 ? 17.368 1.007 -14.429 1.00 96.25 95 PHE A N 1
ATOM 723 C CA . PHE A 1 95 ? 17.867 1.195 -13.073 1.00 96.25 95 PHE A CA 1
ATOM 724 C C . PHE A 1 95 ? 17.417 2.541 -12.518 1.00 96.25 95 PHE A C 1
ATOM 726 O O . PHE A 1 95 ? 17.525 3.564 -13.197 1.00 96.25 95 PHE A O 1
ATOM 733 N N . ALA A 1 96 ? 16.929 2.526 -11.281 1.00 94.88 96 ALA A N 1
ATOM 734 C CA . ALA A 1 96 ? 16.575 3.708 -10.516 1.00 94.88 96 ALA A CA 1
ATOM 735 C C . ALA A 1 96 ? 17.726 4.097 -9.581 1.00 94.88 96 ALA A C 1
ATOM 737 O O . ALA A 1 96 ? 18.316 3.247 -8.909 1.00 94.88 96 ALA A O 1
ATOM 738 N N . THR A 1 97 ? 18.021 5.392 -9.529 1.00 92.94 97 THR A N 1
ATOM 739 C CA . THR A 1 97 ? 18.854 5.992 -8.482 1.00 92.94 97 THR A CA 1
ATOM 740 C C . THR A 1 97 ? 17.934 6.527 -7.397 1.00 92.94 97 THR A C 1
ATOM 742 O O . THR A 1 97 ? 17.062 7.356 -7.680 1.00 92.94 97 THR A O 1
ATOM 745 N N . MET A 1 98 ? 18.132 6.064 -6.167 1.00 91.12 98 MET A N 1
ATOM 746 C CA . MET A 1 98 ? 17.313 6.424 -5.016 1.00 91.12 98 MET A CA 1
ATOM 747 C C . MET A 1 98 ? 17.908 7.641 -4.308 1.00 91.12 98 MET A C 1
ATOM 749 O O . MET A 1 98 ? 19.126 7.790 -4.196 1.00 91.12 98 MET A O 1
ATOM 753 N N . ARG A 1 99 ? 17.054 8.530 -3.798 1.00 87.25 99 ARG A N 1
ATOM 754 C CA . ARG A 1 99 ? 17.491 9.699 -3.028 1.00 87.25 99 ARG A CA 1
ATOM 755 C C . ARG A 1 99 ? 16.712 9.816 -1.732 1.00 87.25 99 ARG A C 1
ATOM 757 O O . ARG A 1 99 ? 15.489 9.829 -1.746 1.00 87.25 99 ARG A O 1
ATOM 764 N N . ALA A 1 100 ? 17.446 9.979 -0.636 1.00 82.50 100 ALA A N 1
ATOM 765 C CA . ALA A 1 100 ? 16.900 10.335 0.666 1.00 82.50 100 ALA A CA 1
ATOM 766 C C . ALA A 1 100 ? 17.038 11.848 0.924 1.00 82.50 100 ALA A C 1
ATOM 768 O O . ALA A 1 100 ? 18.051 12.451 0.536 1.00 82.50 100 ALA A O 1
ATOM 769 N N . PRO A 1 101 ? 16.082 12.479 1.623 1.00 76.38 101 PRO A N 1
ATOM 770 C CA . PRO A 1 101 ? 16.290 13.778 2.242 1.00 76.38 101 PRO A CA 1
ATOM 771 C C . PRO A 1 101 ? 17.415 13.707 3.294 1.00 76.38 101 PRO A C 1
ATOM 773 O O . PRO A 1 101 ? 17.555 12.692 3.985 1.00 76.38 101 PRO A O 1
ATOM 776 N N . PRO A 1 102 ? 18.213 14.776 3.476 1.00 71.81 102 PRO A N 1
ATOM 777 C CA . PRO A 1 102 ? 19.195 14.833 4.556 1.00 71.81 102 PRO A CA 1
ATOM 778 C C . PRO A 1 102 ? 18.538 14.575 5.921 1.00 71.81 102 PRO A C 1
ATOM 780 O O . PRO A 1 102 ? 17.569 15.241 6.274 1.00 71.81 102 PRO A O 1
ATOM 783 N N . GLY A 1 103 ? 19.065 13.614 6.685 1.00 66.56 103 GLY A N 1
ATOM 784 C CA . GLY A 1 103 ? 18.523 13.225 7.995 1.00 66.56 103 GLY A CA 1
ATOM 785 C C . GLY A 1 103 ? 17.398 12.180 7.963 1.00 66.56 103 GLY A C 1
ATOM 786 O O . GLY A 1 103 ? 17.030 11.685 9.024 1.00 66.56 103 GLY A O 1
ATOM 787 N N . TYR A 1 104 ? 16.910 11.788 6.778 1.00 71.50 104 TYR A N 1
ATOM 788 C CA . TYR A 1 104 ? 15.832 10.806 6.588 1.00 71.50 104 TYR A CA 1
ATOM 789 C C . TYR A 1 104 ? 16.245 9.706 5.599 1.00 71.50 104 TYR A C 1
ATOM 791 O O . TYR A 1 104 ? 15.594 9.465 4.591 1.00 71.50 104 TYR A O 1
ATOM 799 N N . GLU A 1 105 ? 17.348 9.014 5.898 1.00 73.44 105 GLU A N 1
ATOM 800 C CA . GLU A 1 105 ? 18.020 8.028 5.021 1.00 73.44 105 GLU A CA 1
ATOM 801 C C . GLU A 1 105 ? 17.144 6.847 4.562 1.00 73.44 105 GLU A C 1
ATOM 803 O O . GLU A 1 105 ? 17.498 6.127 3.630 1.00 73.44 105 GLU A O 1
ATOM 808 N N . ILE A 1 106 ? 16.012 6.638 5.232 1.00 74.81 106 ILE A N 1
ATOM 809 C CA . ILE A 1 106 ? 15.083 5.528 5.003 1.00 74.81 106 ILE A CA 1
ATOM 810 C C . ILE A 1 106 ? 13.833 5.934 4.208 1.00 74.81 106 ILE A C 1
ATOM 812 O O . ILE A 1 106 ? 13.128 5.049 3.741 1.00 74.81 106 ILE A O 1
ATOM 816 N N . ALA A 1 107 ? 13.581 7.235 4.030 1.00 75.56 107 ALA A N 1
ATOM 817 C CA . ALA A 1 107 ? 12.492 7.763 3.208 1.00 75.56 107 ALA A CA 1
ATOM 818 C C . ALA A 1 107 ? 13.059 8.136 1.833 1.00 75.56 107 ALA A C 1
ATOM 820 O O . ALA A 1 107 ? 13.495 9.266 1.608 1.00 75.56 107 ALA A O 1
ATOM 821 N N . THR A 1 108 ? 13.184 7.150 0.944 1.00 78.19 108 THR A N 1
ATOM 822 C CA . THR A 1 108 ? 13.815 7.341 -0.369 1.00 78.19 108 THR A CA 1
ATOM 823 C C . THR A 1 108 ? 12.809 7.349 -1.503 1.00 78.19 108 THR A C 1
ATOM 825 O O . THR A 1 108 ? 12.008 6.428 -1.606 1.00 78.19 108 THR A O 1
ATOM 828 N N . SER A 1 109 ? 12.966 8.290 -2.431 1.00 83.56 109 SER A N 1
ATOM 829 C CA . SER A 1 109 ? 12.216 8.347 -3.688 1.00 83.56 109 SER A CA 1
ATOM 830 C C . SER A 1 109 ? 13.128 8.156 -4.904 1.00 83.56 109 SER A C 1
ATOM 832 O O . SER A 1 109 ? 14.360 8.257 -4.813 1.00 83.56 109 SER A O 1
ATOM 834 N N . ILE A 1 110 ? 12.531 7.853 -6.059 1.00 84.69 110 ILE A N 1
ATOM 835 C CA . ILE A 1 110 ? 13.260 7.736 -7.328 1.00 84.69 110 ILE A CA 1
ATOM 836 C C . ILE A 1 110 ? 13.697 9.135 -7.780 1.00 84.69 110 ILE A C 1
ATOM 838 O O . ILE A 1 110 ? 12.866 9.989 -8.078 1.00 84.69 110 ILE A O 1
ATOM 842 N N . ALA A 1 111 ? 15.008 9.364 -7.886 1.00 84.00 111 ALA A N 1
ATOM 843 C CA . ALA A 1 111 ? 15.553 10.624 -8.390 1.00 84.00 111 ALA A CA 1
ATOM 844 C C . ALA A 1 111 ? 15.724 10.616 -9.912 1.00 84.00 111 ALA A C 1
ATOM 846 O O . ALA A 1 111 ? 15.401 11.594 -10.585 1.00 84.00 111 ALA A O 1
ATOM 847 N N . THR A 1 112 ? 16.260 9.522 -10.455 1.00 90.12 112 THR A N 1
ATOM 848 C CA . THR A 1 112 ? 16.473 9.351 -11.896 1.00 90.12 112 THR A CA 1
ATOM 849 C C . THR A 1 112 ? 16.330 7.896 -12.300 1.00 90.12 112 THR A C 1
ATOM 851 O O . THR A 1 112 ? 16.628 7.000 -11.511 1.00 90.12 112 THR A O 1
ATOM 854 N N . ILE A 1 113 ? 15.963 7.675 -13.561 1.00 90.81 113 ILE A N 1
ATOM 855 C CA . ILE A 1 113 ? 15.948 6.355 -14.190 1.00 90.81 113 ILE A CA 1
ATOM 856 C C . ILE A 1 113 ? 16.903 6.365 -15.375 1.00 90.81 113 ILE A C 1
ATOM 858 O O . ILE A 1 113 ? 16.902 7.297 -16.181 1.00 90.81 113 ILE A O 1
ATOM 862 N N . GLY A 1 114 ? 17.723 5.325 -15.481 1.00 89.88 114 GLY A N 1
ATOM 863 C CA . GLY A 1 114 ? 18.710 5.193 -16.542 1.00 89.88 114 GLY A CA 1
ATOM 864 C C . GLY A 1 114 ? 19.207 3.763 -16.721 1.00 89.88 114 GLY A C 1
ATOM 865 O O . GLY A 1 114 ? 18.566 2.796 -16.318 1.00 89.88 114 GLY A O 1
ATOM 866 N N . VAL A 1 115 ? 20.373 3.637 -17.355 1.00 87.25 115 VAL A N 1
ATOM 867 C CA . VAL A 1 115 ? 21.025 2.344 -17.639 1.00 87.25 115 VAL A CA 1
ATOM 868 C C . VAL A 1 115 ? 21.794 1.769 -16.444 1.00 87.25 115 VAL A C 1
ATOM 870 O O . VAL A 1 115 ? 22.224 0.622 -16.489 1.00 87.25 115 VAL A O 1
ATOM 873 N N . SER A 1 116 ? 21.988 2.563 -15.392 1.00 85.12 116 SER A N 1
ATOM 874 C CA . SER A 1 116 ? 22.678 2.199 -14.152 1.00 85.12 116 SER A CA 1
ATOM 875 C C . SER A 1 116 ? 22.072 2.964 -12.979 1.00 85.12 116 SER A C 1
ATOM 877 O O . SER A 1 116 ? 21.607 4.087 -13.170 1.00 85.12 116 SER A O 1
ATOM 879 N N . GLY A 1 117 ? 22.119 2.386 -11.783 1.00 89.88 117 GLY A N 1
ATOM 880 C CA . GLY A 1 117 ? 21.532 2.947 -10.567 1.00 89.88 117 GLY A CA 1
ATOM 881 C C . GLY A 1 117 ? 21.635 1.954 -9.413 1.00 89.88 117 GLY A C 1
ATOM 882 O O . GLY A 1 117 ? 22.311 0.930 -9.533 1.00 89.88 117 GLY A O 1
ATOM 883 N N . ASP A 1 118 ? 20.958 2.257 -8.313 1.00 90.50 118 ASP A N 1
ATOM 884 C CA . ASP A 1 118 ? 21.042 1.495 -7.063 1.00 90.50 118 ASP A CA 1
ATOM 885 C C . ASP A 1 118 ? 20.208 0.207 -7.111 1.00 90.50 118 ASP A C 1
ATOM 887 O O . ASP A 1 118 ? 20.545 -0.794 -6.474 1.00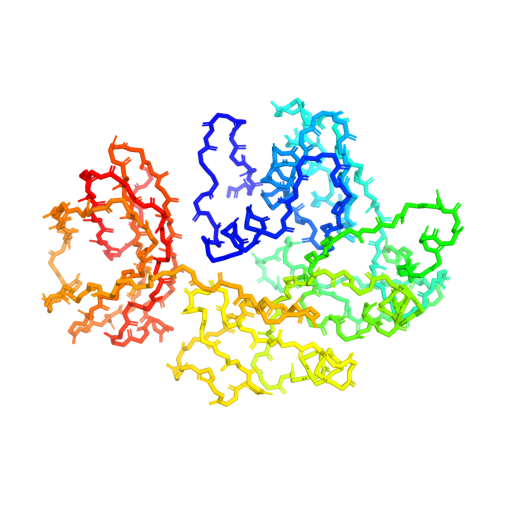 90.50 118 ASP A O 1
ATOM 891 N N . VAL A 1 119 ? 19.119 0.221 -7.886 1.00 96.06 119 VAL A N 1
ATOM 892 C CA . VAL A 1 119 ? 18.140 -0.868 -7.948 1.00 96.06 119 VAL A CA 1
ATOM 893 C C . VAL A 1 119 ? 17.519 -0.970 -9.340 1.00 96.06 119 VAL A C 1
ATOM 895 O O . VAL A 1 119 ? 17.300 0.031 -10.018 1.00 96.06 119 VAL A O 1
ATOM 898 N N . GLU A 1 120 ? 17.240 -2.192 -9.790 1.00 98.00 120 GLU A N 1
ATOM 899 C CA . GLU A 1 120 ? 16.566 -2.423 -11.070 1.00 98.00 120 GLU A CA 1
ATOM 900 C C . GLU A 1 120 ? 15.060 -2.147 -10.950 1.00 98.00 120 GLU A C 1
ATOM 902 O O . GLU A 1 120 ? 14.429 -2.485 -9.941 1.00 98.00 120 GLU A O 1
ATOM 907 N N . THR A 1 121 ? 14.472 -1.567 -11.992 1.00 98.25 121 THR A N 1
ATOM 908 C CA . THR A 1 121 ? 13.039 -1.299 -12.056 1.00 98.25 121 THR A CA 1
ATOM 909 C C . THR A 1 121 ? 12.236 -2.529 -12.482 1.00 98.25 121 THR A C 1
ATOM 911 O O . THR A 1 121 ? 12.722 -3.386 -13.230 1.00 98.25 121 THR A O 1
ATOM 914 N N . ILE A 1 122 ? 10.978 -2.603 -12.047 1.00 98.56 122 ILE A N 1
ATOM 915 C CA . ILE A 1 122 ? 10.010 -3.613 -12.487 1.00 98.56 122 ILE A CA 1
ATOM 916 C C . ILE A 1 122 ? 8.641 -2.980 -12.755 1.00 98.56 122 ILE A C 1
ATOM 918 O O . ILE A 1 122 ? 8.132 -2.220 -11.932 1.00 98.56 122 ILE A O 1
ATOM 922 N N . ALA A 1 123 ? 8.045 -3.301 -13.902 1.00 98.69 123 ALA A N 1
ATOM 923 C CA . ALA A 1 123 ? 6.636 -3.041 -14.167 1.00 98.69 123 ALA A CA 1
ATOM 924 C C . ALA A 1 123 ? 5.792 -4.159 -13.549 1.00 98.69 123 ALA A C 1
ATOM 926 O O . ALA A 1 123 ? 6.111 -5.342 -13.701 1.00 98.69 123 ALA A O 1
ATOM 927 N N . LEU A 1 124 ? 4.715 -3.802 -12.848 1.00 98.75 124 LEU A N 1
ATOM 928 C CA . LEU A 1 124 ? 3.878 -4.791 -12.168 1.00 98.75 124 LEU A CA 1
ATOM 929 C C . LEU A 1 124 ? 3.230 -5.763 -13.160 1.00 98.75 124 LEU A C 1
ATOM 931 O O . LEU A 1 124 ? 3.149 -6.948 -12.860 1.00 98.75 124 LEU A O 1
ATOM 935 N N . ASP A 1 125 ? 2.844 -5.318 -14.358 1.00 98.81 125 ASP A N 1
ATOM 936 C CA . ASP A 1 125 ? 2.312 -6.212 -15.392 1.00 98.81 125 ASP A CA 1
ATOM 937 C C . ASP A 1 125 ? 3.333 -7.261 -15.853 1.00 98.81 125 ASP A C 1
ATOM 939 O O . ASP A 1 125 ? 2.948 -8.386 -16.175 1.00 98.81 125 ASP A O 1
ATOM 943 N N . ASP A 1 126 ? 4.622 -6.915 -15.897 1.00 98.75 126 ASP A N 1
ATOM 944 C CA . ASP A 1 126 ? 5.677 -7.872 -16.242 1.00 98.75 126 ASP A CA 1
ATOM 945 C C . ASP A 1 126 ? 5.877 -8.868 -15.093 1.00 98.75 126 ASP A C 1
ATOM 947 O O . ASP A 1 126 ? 5.963 -10.070 -15.333 1.00 98.75 126 ASP A O 1
ATOM 951 N N . PHE A 1 127 ? 5.845 -8.399 -13.838 1.00 98.75 127 PHE A N 1
ATOM 952 C CA . PHE A 1 127 ? 5.862 -9.285 -12.672 1.00 98.75 127 PHE A CA 1
ATOM 953 C C . PHE A 1 127 ? 4.683 -10.267 -12.680 1.00 98.75 127 PHE A C 1
ATOM 955 O O . PHE A 1 127 ? 4.883 -11.467 -12.480 1.00 98.75 127 PHE A O 1
ATOM 962 N N . VAL A 1 128 ? 3.460 -9.783 -12.927 1.00 98.75 128 VAL A N 1
ATOM 963 C CA . VAL A 1 128 ? 2.259 -10.628 -13.017 1.00 98.75 128 VAL A CA 1
ATOM 964 C C . VAL A 1 128 ? 2.394 -11.638 -14.155 1.00 98.75 128 VAL A C 1
ATOM 966 O O . VAL A 1 128 ? 2.113 -12.818 -13.955 1.00 98.75 128 VAL A O 1
ATOM 969 N N . SER A 1 129 ? 2.856 -11.201 -15.330 1.00 98.44 129 SER A N 1
ATOM 970 C CA . SER A 1 129 ? 3.057 -12.071 -16.493 1.00 98.44 129 SER A CA 1
ATOM 971 C C . SER A 1 129 ? 4.077 -13.180 -16.220 1.00 98.44 129 SER A C 1
ATOM 973 O O . SER A 1 129 ? 3.829 -14.337 -16.554 1.00 98.44 129 SER A O 1
ATOM 975 N N . ASP A 1 130 ? 5.211 -12.841 -15.607 1.00 98.25 130 ASP A N 1
ATOM 976 C CA . ASP A 1 130 ? 6.314 -13.778 -15.381 1.00 98.25 130 ASP A CA 1
ATOM 977 C C . ASP A 1 130 ? 6.030 -14.754 -14.228 1.00 98.25 130 ASP A C 1
ATOM 979 O O . ASP A 1 130 ? 6.444 -15.914 -14.274 1.00 98.25 130 ASP A O 1
ATOM 983 N N . SER A 1 131 ? 5.328 -14.301 -13.184 1.00 98.31 131 SER A N 1
ATOM 984 C CA . SER A 1 131 ? 5.068 -15.097 -11.975 1.00 98.31 131 SER A CA 1
ATOM 985 C C . SER A 1 131 ? 3.714 -15.811 -11.965 1.00 98.31 131 SER A C 1
ATOM 987 O O . SER A 1 131 ? 3.547 -16.794 -11.243 1.00 98.31 131 SER A O 1
ATOM 989 N N . GLY A 1 132 ? 2.730 -15.309 -12.717 1.00 98.38 132 GLY A N 1
ATOM 990 C CA . GLY A 1 132 ? 1.328 -15.727 -12.625 1.00 98.38 132 GLY A CA 1
ATOM 991 C C . GLY A 1 132 ? 0.610 -15.264 -11.349 1.00 98.38 132 GLY A C 1
ATOM 992 O O . GLY A 1 132 ? -0.520 -15.683 -11.101 1.00 98.38 132 GLY A O 1
ATOM 993 N N . ILE A 1 133 ? 1.245 -14.426 -10.523 1.00 98.69 133 ILE A N 1
ATOM 994 C CA . ILE A 1 133 ? 0.691 -13.938 -9.256 1.00 98.69 133 ILE A CA 1
ATOM 995 C C . ILE A 1 133 ? -0.114 -12.667 -9.526 1.00 98.69 133 ILE A C 1
ATOM 997 O O . ILE A 1 133 ? 0.446 -11.662 -9.943 1.00 98.69 133 ILE A O 1
ATOM 1001 N N . VAL A 1 134 ? -1.417 -12.693 -9.244 1.00 98.56 134 VAL A N 1
ATOM 1002 C CA . VAL A 1 134 ? -2.343 -11.575 -9.490 1.00 98.56 134 VAL A CA 1
ATOM 1003 C C . VAL A 1 134 ? -2.894 -11.059 -8.157 1.00 98.56 134 VAL A C 1
ATOM 1005 O O . VAL A 1 134 ? -3.481 -11.854 -7.421 1.00 98.56 134 VAL A O 1
ATOM 1008 N N . PRO A 1 135 ? -2.757 -9.762 -7.828 1.00 98.50 135 PRO A N 1
ATOM 1009 C CA . PRO A 1 135 ? -3.252 -9.221 -6.567 1.00 98.50 135 PRO A CA 1
ATOM 1010 C C . PRO A 1 135 ? -4.764 -8.966 -6.597 1.00 98.50 135 PRO A C 1
ATOM 1012 O O . PRO A 1 135 ? -5.336 -8.621 -7.629 1.00 98.50 135 PRO A O 1
ATOM 1015 N N . SER A 1 136 ? -5.399 -9.077 -5.431 1.00 98.12 136 SER A N 1
ATOM 1016 C CA . SER A 1 136 ? -6.755 -8.569 -5.157 1.00 98.12 136 SER A CA 1
ATOM 1017 C C . SER A 1 136 ? -6.726 -7.163 -4.544 1.00 98.12 136 SER A C 1
ATOM 1019 O O . SER A 1 136 ? -7.669 -6.389 -4.721 1.00 98.12 136 SER A O 1
ATOM 1021 N N . LEU A 1 137 ? -5.627 -6.815 -3.864 1.00 98.31 137 LEU A N 1
ATOM 1022 C CA . LEU A 1 137 ? -5.367 -5.490 -3.304 1.00 98.31 137 LEU A CA 1
ATOM 1023 C C . LEU A 1 137 ? -3.918 -5.071 -3.566 1.00 98.31 137 LEU A C 1
ATOM 1025 O O . LEU A 1 137 ? -3.004 -5.883 -3.424 1.00 98.31 137 LEU A O 1
ATOM 1029 N N . VAL A 1 138 ? -3.708 -3.800 -3.899 1.00 98.62 138 VAL A N 1
ATOM 1030 C CA . VAL A 1 138 ? -2.384 -3.191 -4.051 1.00 98.62 138 VAL A CA 1
ATOM 1031 C C . VAL A 1 138 ? -2.299 -1.940 -3.179 1.00 98.62 138 VAL A C 1
ATOM 1033 O O . VAL A 1 138 ? -3.069 -0.998 -3.371 1.00 98.62 138 VAL A O 1
ATOM 1036 N N . LYS A 1 139 ? -1.361 -1.908 -2.231 1.00 97.88 139 LYS A N 1
ATOM 1037 C CA . LYS A 1 139 ? -0.936 -0.659 -1.587 1.00 97.88 139 LYS A CA 1
ATOM 1038 C C . LYS A 1 139 ? 0.173 -0.037 -2.436 1.00 97.88 139 LYS A C 1
ATOM 1040 O O . LYS A 1 139 ? 1.109 -0.751 -2.788 1.00 97.88 139 LYS A O 1
ATOM 1045 N N . LEU A 1 140 ? 0.051 1.243 -2.786 1.00 96.12 140 LEU A N 1
ATOM 1046 C CA . LEU A 1 140 ? 1.073 2.010 -3.509 1.00 96.12 140 LEU A CA 1
ATOM 1047 C C . LEU A 1 140 ? 1.466 3.234 -2.687 1.00 96.12 140 LEU A C 1
ATOM 1049 O O . LEU A 1 140 ? 0.666 4.150 -2.534 1.00 96.12 140 LEU A O 1
ATOM 1053 N N . ASP A 1 141 ? 2.689 3.245 -2.185 1.00 93.12 141 ASP A N 1
ATOM 1054 C CA . ASP A 1 141 ? 3.227 4.327 -1.363 1.00 93.12 141 ASP A CA 1
ATOM 1055 C C . ASP A 1 141 ? 4.732 4.390 -1.619 1.00 93.12 141 ASP A C 1
ATOM 1057 O O . ASP A 1 141 ? 5.526 3.679 -1.007 1.00 93.12 141 ASP A O 1
ATOM 1061 N N . ILE A 1 142 ? 5.095 5.108 -2.679 1.00 91.31 142 ILE A N 1
ATOM 1062 C CA . ILE A 1 142 ? 6.449 5.117 -3.244 1.00 91.31 142 ILE A CA 1
ATOM 1063 C C . ILE A 1 142 ? 6.921 6.546 -3.496 1.00 91.31 142 ILE A C 1
ATOM 1065 O O . ILE A 1 142 ? 7.702 6.798 -4.421 1.00 91.31 142 ILE A O 1
ATOM 1069 N N . GLU A 1 143 ? 6.462 7.467 -2.647 1.00 86.06 143 GLU A N 1
ATOM 1070 C CA . GLU A 1 143 ? 6.970 8.830 -2.523 1.00 86.06 143 GLU A CA 1
ATOM 1071 C C . GLU A 1 143 ? 6.928 9.600 -3.859 1.00 86.06 143 GLU A C 1
ATOM 1073 O O . GLU A 1 143 ? 7.902 10.238 -4.278 1.00 86.06 143 GLU A O 1
ATOM 1078 N N . GLY A 1 144 ? 5.793 9.515 -4.568 1.00 83.38 144 GLY A N 1
ATOM 1079 C CA . GLY A 1 144 ? 5.501 10.320 -5.762 1.00 83.38 144 GLY A CA 1
ATOM 1080 C C . GLY A 1 144 ? 5.617 9.586 -7.100 1.00 83.38 144 GLY A C 1
ATOM 1081 O O . GLY A 1 144 ? 5.341 10.180 -8.147 1.00 83.38 144 GLY A O 1
ATOM 1082 N N . ALA A 1 145 ? 6.013 8.311 -7.098 1.00 90.06 145 ALA A N 1
ATOM 1083 C CA . ALA A 1 145 ? 6.113 7.485 -8.305 1.00 90.06 145 ALA A CA 1
ATOM 1084 C C . ALA A 1 145 ? 4.837 6.665 -8.607 1.00 90.06 145 ALA A C 1
ATOM 1086 O O . ALA A 1 145 ? 4.842 5.825 -9.513 1.00 90.06 145 ALA A O 1
ATOM 1087 N N . GLU A 1 146 ? 3.728 6.906 -7.897 1.00 94.25 146 GLU A N 1
ATOM 1088 C CA . GLU A 1 146 ? 2.513 6.077 -7.940 1.00 94.25 146 GLU A CA 1
ATOM 1089 C C . GLU A 1 146 ? 1.911 6.007 -9.347 1.00 94.25 146 GLU A C 1
ATOM 1091 O O . GLU A 1 146 ? 1.563 4.925 -9.817 1.00 94.25 146 GLU A O 1
ATOM 1096 N N . VAL A 1 147 ? 1.846 7.133 -10.071 1.00 95.75 147 VAL A N 1
ATOM 1097 C CA . VAL A 1 147 ? 1.328 7.132 -11.452 1.00 95.75 147 VAL A CA 1
ATOM 1098 C C . VAL A 1 147 ? 2.198 6.277 -12.374 1.00 95.75 147 VAL A C 1
ATOM 1100 O O . VAL A 1 147 ? 1.678 5.584 -13.241 1.00 95.75 147 VAL A O 1
ATOM 1103 N N . HIS A 1 148 ? 3.518 6.259 -12.184 1.00 96.31 148 HIS A N 1
ATOM 1104 C CA . HIS A 1 148 ? 4.402 5.431 -13.005 1.00 96.31 148 HIS A CA 1
ATOM 1105 C C . HIS A 1 148 ? 4.232 3.944 -12.689 1.00 96.31 148 HIS A C 1
ATOM 1107 O O . HIS A 1 148 ? 4.226 3.134 -13.612 1.00 96.31 148 HIS A O 1
ATOM 1113 N N . ALA A 1 149 ? 4.026 3.577 -11.422 1.00 97.62 149 ALA A N 1
ATOM 1114 C CA . ALA A 1 149 ? 3.657 2.209 -11.064 1.00 97.62 149 ALA A CA 1
ATOM 1115 C C . ALA A 1 149 ? 2.344 1.777 -11.743 1.00 97.62 149 ALA A C 1
ATOM 1117 O O . ALA A 1 149 ? 2.277 0.676 -12.289 1.00 97.62 149 ALA A O 1
ATOM 1118 N N . LEU A 1 150 ? 1.337 2.658 -11.774 1.00 98.25 150 LEU A N 1
ATOM 1119 C CA . LEU A 1 150 ? 0.048 2.405 -12.429 1.00 98.25 150 LEU A CA 1
ATOM 1120 C C . LEU A 1 150 ? 0.173 2.257 -13.954 1.00 98.25 150 LEU A C 1
ATOM 1122 O O . LEU A 1 150 ? -0.403 1.330 -14.519 1.00 98.25 150 LEU A O 1
ATOM 1126 N N . LEU A 1 151 ? 0.984 3.094 -14.612 1.00 98.31 151 LEU A N 1
ATOM 1127 C CA . LEU A 1 151 ? 1.301 2.963 -16.044 1.00 98.31 151 LEU A CA 1
ATOM 1128 C C . LEU A 1 151 ? 2.026 1.643 -16.368 1.00 98.31 151 LEU A C 1
ATOM 1130 O O . LEU A 1 151 ? 1.925 1.127 -17.476 1.00 98.31 151 LEU A O 1
ATOM 1134 N N . GLY A 1 152 ? 2.751 1.072 -15.404 1.00 98.38 152 GLY A N 1
ATOM 1135 C CA . GLY A 1 152 ? 3.357 -0.258 -15.507 1.00 98.38 152 GLY A CA 1
ATOM 1136 C C . GLY A 1 152 ? 2.406 -1.407 -15.159 1.00 98.38 152 GLY A C 1
ATOM 1137 O O . GLY A 1 152 ? 2.861 -2.548 -15.069 1.00 98.38 152 GLY A O 1
ATOM 1138 N N . PHE A 1 153 ? 1.125 -1.121 -14.906 1.00 98.62 153 PHE A N 1
ATOM 1139 C CA . PHE A 1 153 ? 0.137 -2.077 -14.402 1.00 98.62 153 PHE A CA 1
ATOM 1140 C C . PHE A 1 153 ? -1.219 -2.020 -15.132 1.00 98.62 153 PHE A C 1
ATOM 1142 O O . PHE A 1 153 ? -2.204 -2.615 -14.687 1.00 98.62 153 PHE A O 1
ATOM 1149 N N . GLU A 1 154 ? -1.291 -1.299 -16.255 1.00 98.25 154 GLU A N 1
ATOM 1150 C CA . GLU A 1 154 ? -2.535 -1.028 -16.984 1.00 98.25 154 GLU A CA 1
ATOM 1151 C C . GLU A 1 154 ? -3.275 -2.305 -17.408 1.00 98.25 154 GLU A C 1
ATOM 1153 O O . GLU A 1 154 ? -4.504 -2.373 -17.303 1.00 98.25 154 GLU A O 1
ATOM 1158 N N . ARG A 1 155 ? -2.550 -3.336 -17.872 1.00 98.50 155 ARG A N 1
ATOM 1159 C CA . ARG A 1 155 ? -3.167 -4.569 -18.389 1.00 98.50 155 ARG A CA 1
ATOM 1160 C C . ARG A 1 155 ? -3.862 -5.333 -17.273 1.00 98.50 155 ARG A C 1
ATOM 1162 O O . ARG A 1 155 ? -4.997 -5.775 -17.453 1.00 98.50 155 ARG A O 1
ATOM 1169 N N . THR A 1 156 ? -3.206 -5.477 -16.126 1.00 98.50 156 THR A N 1
ATOM 1170 C CA . THR A 1 156 ? -3.787 -6.165 -14.970 1.00 98.50 156 THR A CA 1
ATOM 1171 C C . THR A 1 156 ? -4.939 -5.358 -14.382 1.00 98.50 156 THR A C 1
ATOM 1173 O O . THR A 1 156 ? -5.987 -5.934 -14.103 1.00 98.50 156 THR A O 1
ATOM 1176 N N . ILE A 1 157 ? -4.811 -4.029 -14.279 1.00 98.50 157 ILE A N 1
ATOM 1177 C CA . ILE A 1 157 ? -5.903 -3.150 -13.825 1.00 98.50 157 ILE A CA 1
ATOM 1178 C C . ILE A 1 157 ? -7.155 -3.343 -14.683 1.00 98.50 157 ILE A C 1
ATOM 1180 O O . ILE A 1 157 ? -8.248 -3.544 -14.147 1.00 98.50 157 ILE A O 1
ATOM 1184 N N . ALA A 1 158 ? -6.994 -3.333 -16.008 1.00 97.88 158 ALA A N 1
ATOM 1185 C CA . ALA A 1 158 ? -8.097 -3.530 -16.940 1.00 97.88 158 ALA A CA 1
ATOM 1186 C C . ALA A 1 158 ? -8.710 -4.938 -16.838 1.00 97.88 158 ALA A C 1
ATOM 1188 O O . ALA A 1 158 ? -9.923 -5.090 -16.980 1.00 97.88 158 ALA A O 1
ATOM 1189 N N . ALA A 1 159 ? -7.889 -5.963 -16.590 1.00 97.81 159 ALA A N 1
ATOM 1190 C CA . ALA A 1 159 ? -8.322 -7.357 -16.576 1.00 97.81 159 ALA A CA 1
ATOM 1191 C C . ALA A 1 159 ? -8.971 -7.798 -15.255 1.00 97.81 159 ALA A C 1
ATOM 1193 O O . ALA A 1 159 ? -9.926 -8.574 -15.277 1.00 97.81 159 ALA A O 1
ATOM 1194 N N . THR A 1 160 ? -8.444 -7.356 -14.111 1.00 96.94 160 THR A N 1
ATOM 1195 C CA . THR A 1 160 ? -8.770 -7.948 -12.800 1.00 96.94 160 THR A CA 1
ATOM 1196 C C . THR A 1 160 ? -9.311 -6.952 -11.789 1.00 96.94 160 THR A C 1
ATOM 1198 O O . THR A 1 160 ? -9.877 -7.376 -10.783 1.00 96.94 160 THR A O 1
ATOM 1201 N N . ARG A 1 161 ? -9.212 -5.647 -12.074 1.00 97.38 161 ARG A N 1
ATOM 1202 C CA . ARG A 1 161 ? -9.827 -4.577 -11.280 1.00 97.38 161 ARG A CA 1
ATOM 1203 C C . ARG A 1 161 ? -9.480 -4.661 -9.773 1.00 97.38 161 ARG A C 1
ATOM 1205 O O . ARG A 1 161 ? -10.397 -4.604 -8.949 1.00 97.38 161 ARG A O 1
ATOM 1212 N N . PRO A 1 162 ? -8.194 -4.796 -9.377 1.00 97.69 162 PRO A N 1
ATOM 1213 C CA . PRO A 1 162 ? -7.826 -4.933 -7.967 1.00 97.69 162 PRO A CA 1
ATOM 1214 C C . PRO A 1 162 ? -8.191 -3.672 -7.177 1.00 97.69 162 PRO A C 1
ATOM 1216 O O . PRO A 1 162 ? -8.271 -2.583 -7.747 1.00 97.69 162 PRO A O 1
ATOM 1219 N N . THR A 1 163 ? -8.389 -3.809 -5.865 1.00 97.69 163 THR A N 1
ATOM 1220 C CA . THR A 1 163 ? -8.538 -2.654 -4.964 1.00 97.69 163 THR A CA 1
ATOM 1221 C C . THR A 1 163 ? -7.189 -1.964 -4.790 1.00 97.69 163 THR A C 1
ATOM 1223 O O . THR A 1 163 ? -6.171 -2.643 -4.669 1.00 97.69 163 THR A O 1
ATOM 1226 N N . PHE A 1 164 ? -7.171 -0.635 -4.716 1.00 97.75 164 PHE A N 1
ATOM 1227 C CA . PHE A 1 164 ? -5.961 0.118 -4.397 1.00 97.75 164 PHE A CA 1
ATOM 1228 C C . PHE A 1 164 ? -6.091 0.867 -3.078 1.00 97.75 164 PHE A C 1
ATOM 1230 O O . PHE A 1 164 ? -7.153 1.400 -2.762 1.00 97.75 164 PHE A O 1
ATOM 1237 N N . VAL A 1 165 ? -4.988 0.955 -2.344 1.00 95.81 165 VAL A N 1
ATOM 1238 C CA . VAL A 1 165 ? -4.787 1.962 -1.301 1.00 95.81 165 VAL A CA 1
ATOM 1239 C C . VAL A 1 165 ? -3.537 2.740 -1.683 1.00 95.81 165 VAL A C 1
ATOM 1241 O O . VAL A 1 165 ? -2.449 2.174 -1.670 1.00 95.81 165 VAL A O 1
ATOM 1244 N N . ILE A 1 166 ? -3.690 3.992 -2.104 1.00 94.12 166 ILE A N 1
ATOM 1245 C CA . ILE A 1 166 ? -2.572 4.794 -2.610 1.00 94.12 166 ILE A CA 1
ATOM 1246 C C . ILE A 1 166 ? -2.253 5.945 -1.665 1.00 94.12 166 ILE A C 1
ATOM 1248 O O . ILE A 1 166 ? -3.176 6.594 -1.161 1.00 94.12 166 ILE A O 1
ATOM 1252 N N . GLU A 1 167 ? -0.970 6.224 -1.470 1.00 88.62 167 GLU A N 1
ATOM 1253 C CA . GLU A 1 167 ? -0.539 7.511 -0.948 1.00 88.62 167 GLU A CA 1
ATOM 1254 C C . GLU A 1 167 ? -0.684 8.557 -2.060 1.00 88.62 167 GLU A C 1
ATOM 1256 O O . GLU A 1 167 ? -0.280 8.362 -3.207 1.00 88.62 167 GLU A O 1
ATOM 1261 N N . HIS A 1 168 ? 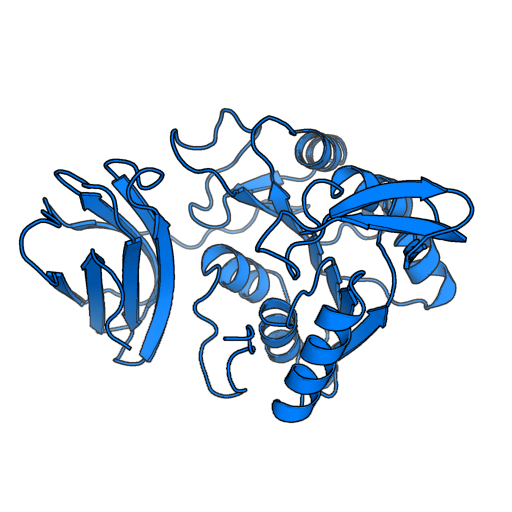-1.334 9.667 -1.740 1.00 82.19 168 HIS A N 1
ATOM 1262 C CA . HIS A 1 168 ? -1.549 10.760 -2.664 1.00 82.19 168 HIS A CA 1
ATOM 1263 C C . HIS A 1 168 ? -0.869 12.033 -2.160 1.00 82.19 168 HIS A C 1
ATOM 1265 O O . HIS A 1 168 ? -1.176 12.559 -1.085 1.00 82.19 168 HIS A O 1
ATOM 1271 N N . ASN A 1 169 ? 0.021 12.549 -3.006 1.00 73.75 169 ASN A N 1
ATOM 1272 C CA . ASN A 1 169 ? 0.765 13.776 -2.782 1.00 73.75 169 ASN A CA 1
ATOM 1273 C C . ASN A 1 169 ? -0.038 15.001 -3.234 1.00 73.75 169 ASN A C 1
ATOM 1275 O O . ASN A 1 169 ? -0.473 15.092 -4.385 1.00 73.75 169 ASN A O 1
ATOM 1279 N N . VAL A 1 170 ? -0.211 15.977 -2.335 1.00 67.69 170 VAL A N 1
ATOM 1280 C CA . VAL A 1 170 ? -0.962 17.210 -2.623 1.00 67.69 170 VAL A CA 1
ATOM 1281 C C . VAL A 1 170 ? -0.356 17.935 -3.828 1.00 67.69 170 VAL A C 1
ATOM 1283 O O . VAL A 1 170 ? 0.838 18.222 -3.864 1.00 67.69 170 VAL A O 1
ATOM 1286 N N . GLY A 1 171 ? -1.193 18.252 -4.819 1.00 70.62 171 GLY A N 1
ATOM 1287 C CA . GLY A 1 171 ? -0.767 18.888 -6.071 1.00 70.62 171 GLY A CA 1
ATOM 1288 C C . GLY A 1 171 ? -0.305 17.912 -7.159 1.00 70.62 171 GLY A C 1
ATOM 1289 O O . GLY A 1 171 ? -0.119 18.339 -8.297 1.00 70.62 171 GLY A O 1
ATOM 1290 N N . ASN A 1 172 ? -0.193 16.614 -6.852 1.00 82.06 172 ASN A N 1
ATOM 1291 C CA . ASN A 1 172 ? 0.058 15.547 -7.818 1.00 82.06 172 ASN A CA 1
ATOM 1292 C C . ASN A 1 172 ? -1.139 14.580 -7.887 1.00 82.06 172 ASN A C 1
ATOM 1294 O O . ASN A 1 172 ? -1.154 13.492 -7.312 1.00 82.06 172 ASN A O 1
ATOM 1298 N N . ASP A 1 173 ? -2.165 15.002 -8.621 1.00 88.81 173 ASP A N 1
ATOM 1299 C CA . ASP A 1 173 ? -3.395 14.236 -8.855 1.00 88.81 173 ASP A CA 1
ATOM 1300 C C . ASP A 1 173 ? -3.250 13.155 -9.944 1.00 88.81 173 ASP A C 1
ATOM 1302 O O . ASP A 1 173 ? -4.249 12.542 -10.311 1.00 88.81 173 ASP A O 1
ATOM 1306 N N . ASP A 1 174 ? -2.059 12.909 -10.502 1.00 93.00 174 ASP A N 1
ATOM 1307 C CA . ASP A 1 174 ? -1.904 12.045 -11.683 1.00 93.00 174 ASP A CA 1
ATOM 1308 C C . ASP A 1 174 ? -2.359 10.600 -11.436 1.00 93.00 174 ASP A C 1
ATOM 1310 O O . ASP A 1 174 ? -3.143 10.059 -12.217 1.00 93.00 174 ASP A O 1
ATOM 1314 N N . ALA A 1 175 ? -1.937 9.992 -10.324 1.00 93.56 175 ALA A N 1
ATOM 1315 C CA . ALA A 1 175 ? -2.345 8.634 -9.959 1.00 93.56 175 ALA A CA 1
ATOM 1316 C C . ALA A 1 175 ? -3.853 8.545 -9.671 1.00 93.56 175 ALA A C 1
ATOM 1318 O O . ALA A 1 175 ? -4.530 7.604 -10.093 1.00 93.56 175 ALA A O 1
ATOM 1319 N N . LEU A 1 176 ? -4.392 9.564 -8.993 1.00 92.69 176 LEU A N 1
ATOM 1320 C CA . LEU A 1 176 ? -5.815 9.660 -8.686 1.00 92.69 176 LEU A CA 1
ATOM 1321 C C . LEU A 1 176 ? -6.648 9.784 -9.969 1.00 92.69 176 LEU A C 1
ATOM 1323 O O . LEU A 1 176 ? -7.632 9.063 -10.137 1.00 92.69 176 LEU A O 1
ATOM 1327 N N . ARG A 1 177 ? -6.239 10.662 -10.892 1.00 94.56 177 ARG A N 1
ATOM 1328 C CA . ARG A 1 177 ? -6.872 10.823 -12.207 1.00 94.56 177 ARG A CA 1
ATOM 1329 C C . ARG A 1 177 ? -6.825 9.531 -13.003 1.00 94.56 177 ARG A C 1
ATOM 1331 O O . ARG A 1 177 ? -7.870 9.104 -13.475 1.00 94.56 177 ARG A O 1
ATOM 1338 N N . PHE A 1 178 ? -5.664 8.882 -13.074 1.00 96.62 178 PHE A N 1
ATOM 1339 C CA . PHE A 1 178 ? -5.503 7.610 -13.775 1.00 96.62 178 PHE A CA 1
ATOM 1340 C C . PHE A 1 178 ? -6.535 6.568 -13.311 1.00 96.62 178 PHE A C 1
ATOM 1342 O O . PHE A 1 178 ? -7.255 5.994 -14.127 1.00 96.62 178 PHE A O 1
ATOM 1349 N N . LEU A 1 179 ? -6.654 6.343 -11.997 1.00 96.50 179 LEU A N 1
ATOM 1350 C CA . LEU A 1 179 ? -7.589 5.347 -11.462 1.00 96.50 179 LEU A CA 1
ATOM 1351 C C . LEU A 1 179 ? -9.049 5.747 -11.708 1.00 96.50 179 LEU A C 1
ATOM 1353 O O . LEU A 1 179 ? -9.872 4.900 -12.059 1.00 96.50 179 LEU A O 1
ATOM 1357 N N . ARG A 1 180 ? -9.384 7.035 -11.575 1.00 95.25 180 ARG A N 1
ATOM 1358 C CA . ARG A 1 180 ? -10.735 7.532 -11.876 1.00 95.25 180 ARG A CA 1
ATOM 1359 C C . ARG A 1 180 ? -11.095 7.370 -13.352 1.00 95.25 180 ARG A C 1
ATOM 1361 O O . ARG A 1 180 ? -12.203 6.923 -13.641 1.00 95.25 180 ARG A O 1
ATOM 1368 N N . ASP A 1 181 ? -10.172 7.660 -14.264 1.00 96.69 181 ASP A N 1
ATOM 1369 C CA . ASP A 1 181 ? -10.351 7.465 -15.708 1.00 96.69 181 ASP A CA 1
ATOM 1370 C C . ASP A 1 181 ? -10.494 5.975 -16.057 1.00 96.69 181 ASP A C 1
ATOM 1372 O O . ASP A 1 181 ? -11.275 5.608 -16.935 1.00 96.69 181 ASP A O 1
ATOM 1376 N N . ALA A 1 182 ? -9.836 5.097 -15.293 1.00 96.75 182 ALA A N 1
ATOM 1377 C CA . ALA A 1 182 ? -10.046 3.652 -15.338 1.00 96.75 182 ALA A CA 1
ATOM 1378 C C . ALA A 1 182 ? -11.365 3.196 -14.671 1.00 96.75 182 ALA A C 1
ATOM 1380 O O . ALA A 1 182 ? -11.630 1.997 -14.587 1.00 96.75 182 ALA A O 1
ATOM 1381 N N . GLY A 1 183 ? -12.213 4.110 -14.188 1.00 96.31 183 GLY A N 1
ATOM 1382 C CA . GLY A 1 183 ? -13.533 3.815 -13.627 1.00 96.31 183 GLY A CA 1
ATOM 1383 C C . GLY A 1 183 ? -13.517 3.352 -12.170 1.00 96.31 183 GLY A C 1
ATOM 1384 O O . GLY A 1 183 ? -14.357 2.538 -11.786 1.00 96.31 183 GLY A O 1
ATOM 1385 N N . TYR A 1 184 ? -12.541 3.787 -11.374 1.00 96.44 184 TYR A N 1
ATOM 1386 C CA . TYR A 1 184 ? -12.528 3.555 -9.929 1.00 96.44 184 TYR A CA 1
ATOM 1387 C C . TYR A 1 184 ? -13.255 4.662 -9.160 1.00 96.44 184 TYR A C 1
ATOM 1389 O O . TYR A 1 184 ? -13.176 5.845 -9.496 1.00 96.44 184 TYR A O 1
ATOM 1397 N N . HIS A 1 185 ? -13.905 4.268 -8.067 1.00 93.75 185 HIS A N 1
ATOM 1398 C CA . HIS A 1 185 ? -14.404 5.166 -7.033 1.00 93.75 185 HIS A CA 1
ATOM 1399 C C . HIS A 1 185 ? -13.327 5.372 -5.973 1.00 93.75 185 HIS A C 1
ATOM 1401 O O . HIS A 1 185 ? -12.702 4.409 -5.532 1.00 93.75 185 HIS A O 1
ATOM 1407 N N . THR A 1 186 ? -13.121 6.616 -5.559 1.00 92.06 186 THR A N 1
ATOM 1408 C CA . THR A 1 186 ? -11.969 7.022 -4.752 1.00 92.06 186 THR A CA 1
ATOM 1409 C C . THR A 1 186 ? -12.436 7.683 -3.463 1.00 92.06 186 THR A C 1
ATOM 1411 O O . THR A 1 186 ? -13.245 8.609 -3.503 1.00 92.06 186 THR A O 1
ATOM 1414 N N . TYR A 1 187 ? -11.944 7.204 -2.322 1.00 87.94 187 TYR A N 1
ATOM 1415 C CA . TYR A 1 187 ? -12.374 7.613 -0.987 1.00 87.94 187 TYR A CA 1
ATOM 1416 C C . TYR A 1 187 ? -11.174 7.915 -0.095 1.00 87.94 187 TYR A C 1
ATOM 1418 O O . TYR A 1 187 ? -10.173 7.207 -0.135 1.00 87.94 187 TYR A O 1
ATOM 1426 N N . CYS A 1 188 ? -11.281 8.922 0.764 1.00 85.25 188 CYS A N 1
ATOM 1427 C CA . CYS A 1 188 ? -10.303 9.153 1.824 1.00 85.25 188 CYS A CA 1
ATOM 1428 C C . CYS A 1 188 ? -10.314 7.963 2.800 1.00 85.25 188 CYS A C 1
ATOM 1430 O O . CYS A 1 188 ? -11.362 7.653 3.359 1.00 85.25 188 CYS A O 1
ATOM 1432 N N . CYS A 1 189 ? -9.177 7.307 3.053 1.00 82.75 189 CYS A N 1
ATOM 1433 C CA . CYS A 1 189 ? -9.117 6.149 3.960 1.00 82.75 189 CYS A CA 1
ATOM 1434 C C . CYS A 1 189 ? -9.517 6.491 5.405 1.00 82.75 189 CYS A C 1
ATOM 1436 O O . CYS A 1 189 ? -10.026 5.638 6.128 1.00 82.75 189 CYS A O 1
ATOM 1438 N N . ALA A 1 190 ? -9.288 7.731 5.844 1.00 75.56 190 ALA A N 1
ATOM 1439 C CA . ALA A 1 190 ? -9.676 8.162 7.183 1.00 75.56 190 ALA A CA 1
ATOM 1440 C C . ALA A 1 190 ? -11.185 8.444 7.260 1.00 75.56 190 ALA A C 1
ATOM 1442 O O . ALA A 1 190 ? -11.891 7.887 8.100 1.00 75.56 190 ALA A O 1
ATOM 1443 N N . GLN A 1 191 ? -11.686 9.270 6.340 1.00 72.88 191 GLN A N 1
ATOM 1444 C CA . GLN A 1 191 ? -13.042 9.828 6.390 1.00 72.88 191 GLN A CA 1
ATOM 1445 C C . GLN A 1 191 ? -14.093 8.959 5.708 1.00 72.88 191 GLN A C 1
ATOM 1447 O O . GLN A 1 191 ? -15.279 9.052 6.011 1.00 72.88 191 GLN A O 1
ATOM 1452 N N . HIS A 1 192 ? -13.653 8.099 4.794 1.00 76.44 192 HIS A N 1
ATOM 1453 C CA . HIS A 1 192 ? -14.497 7.359 3.863 1.00 76.44 192 HIS A CA 1
ATOM 1454 C C . HIS A 1 192 ? -15.406 8.272 3.018 1.00 76.44 192 HIS A C 1
ATOM 1456 O O . HIS A 1 192 ? -16.420 7.831 2.482 1.00 76.44 192 HIS A O 1
ATOM 1462 N N . GLU A 1 193 ? -15.036 9.545 2.878 1.00 79.19 193 GLU A N 1
ATOM 1463 C CA . GLU A 1 193 ? -15.678 10.492 1.972 1.00 79.19 193 GLU A CA 1
ATOM 1464 C C . GLU A 1 193 ? -15.082 10.356 0.573 1.00 79.19 193 GLU A C 1
ATOM 1466 O O . GLU A 1 193 ? -13.891 10.076 0.420 1.00 79.19 193 GLU A O 1
ATOM 1471 N N . GLU A 1 194 ? -15.918 10.524 -0.451 1.00 85.31 194 GLU A N 1
ATOM 1472 C CA . GLU A 1 194 ? -15.472 10.454 -1.841 1.00 85.31 194 GLU A CA 1
ATOM 1473 C C . GLU A 1 194 ? -14.548 11.636 -2.164 1.00 85.31 194 GLU A C 1
ATOM 1475 O O . GLU A 1 194 ? -14.901 12.792 -1.938 1.00 85.31 194 GLU A O 1
ATOM 1480 N N . ILE A 1 195 ? -13.394 11.343 -2.759 1.00 84.69 195 ILE A N 1
ATOM 1481 C CA . ILE A 1 195 ? -12.387 12.321 -3.180 1.00 84.69 195 ILE A CA 1
ATOM 1482 C C . ILE A 1 195 ? -12.295 12.287 -4.700 1.00 84.69 195 ILE A C 1
ATOM 1484 O O . ILE A 1 195 ? -12.070 11.226 -5.273 1.00 84.69 195 ILE A O 1
ATOM 1488 N N . ARG A 1 196 ? -12.448 13.422 -5.382 1.00 86.81 196 ARG A N 1
ATOM 1489 C CA . ARG A 1 196 ? -12.295 13.535 -6.846 1.00 86.81 196 ARG A CA 1
ATOM 1490 C C . ARG A 1 196 ? -10.969 14.168 -7.245 1.00 86.81 196 ARG A C 1
ATOM 1492 O O . ARG A 1 196 ? -10.494 13.916 -8.349 1.00 86.81 196 ARG A O 1
ATOM 1499 N N . SER A 1 197 ? -10.388 14.965 -6.358 1.00 85.62 197 SER A N 1
ATOM 1500 C CA . SER A 1 197 ? -9.102 15.637 -6.529 1.00 85.62 197 SER A CA 1
ATOM 1501 C C . SER A 1 197 ? -8.481 15.976 -5.176 1.00 85.62 197 SER A C 1
ATOM 1503 O O . SER A 1 197 ? -9.170 15.990 -4.153 1.00 85.62 197 SER A O 1
ATOM 1505 N N . SER A 1 198 ? -7.210 16.374 -5.185 1.00 76.00 198 SER A N 1
ATOM 1506 C CA . SER A 1 198 ? -6.540 17.012 -4.047 1.00 76.00 198 SER A CA 1
ATOM 1507 C C . SER A 1 198 ? -7.274 18.236 -3.470 1.00 76.00 198 SER A C 1
ATOM 1509 O O . SER A 1 198 ? -6.948 18.654 -2.362 1.00 76.00 198 SER A O 1
ATOM 1511 N N . ALA A 1 199 ? -8.266 18.812 -4.161 1.00 77.62 199 ALA A N 1
ATOM 1512 C CA . ALA A 1 199 ? -9.068 19.929 -3.655 1.00 77.62 199 ALA A CA 1
ATOM 1513 C C . ALA A 1 199 ? -10.245 19.505 -2.755 1.00 77.62 199 ALA A C 1
ATOM 1515 O O . ALA A 1 199 ? -10.702 20.312 -1.949 1.00 77.62 199 ALA A O 1
ATOM 1516 N N . ASP A 1 200 ? -10.725 18.259 -2.857 1.00 77.62 200 ASP A N 1
ATOM 1517 C CA . ASP A 1 200 ? -11.793 17.735 -1.975 1.00 77.62 200 ASP A CA 1
ATOM 1518 C C . ASP A 1 200 ? -11.257 17.378 -0.579 1.00 77.62 200 ASP A C 1
ATOM 1520 O O . ASP A 1 200 ? -11.984 17.147 0.383 1.00 77.62 200 ASP A O 1
ATOM 1524 N N . CYS A 1 201 ? -9.940 17.349 -0.481 1.00 69.62 201 CYS A N 1
ATOM 1525 C CA . CYS A 1 201 ? -9.164 17.056 0.692 1.00 69.62 201 CYS A CA 1
ATOM 1526 C C . CYS A 1 201 ? -9.153 18.261 1.653 1.00 69.62 201 CYS A C 1
ATOM 1528 O O . CYS A 1 201 ? -8.768 19.373 1.300 1.00 69.62 201 CYS A O 1
ATOM 1530 N N . PHE A 1 202 ? -9.529 18.033 2.913 1.00 61.72 202 PHE A N 1
ATOM 1531 C CA . PHE A 1 202 ? -9.605 19.069 3.951 1.00 61.72 202 PHE A CA 1
ATOM 1532 C C . PHE A 1 202 ? -8.343 19.951 4.076 1.00 61.72 202 PHE A C 1
ATOM 1534 O O . PHE A 1 202 ? -7.248 19.401 4.187 1.00 61.72 202 PHE A O 1
ATOM 1541 N N . PRO A 1 203 ? -8.452 21.288 4.191 1.00 56.16 203 PRO A N 1
ATOM 1542 C CA . PRO A 1 203 ? -7.287 22.167 4.328 1.00 56.16 203 PRO A CA 1
ATOM 1543 C C . PRO A 1 203 ? -6.373 21.766 5.499 1.00 56.16 203 PRO A C 1
ATOM 1545 O O . PRO A 1 203 ? -6.869 21.523 6.602 1.00 56.16 203 PRO A O 1
ATOM 1548 N N . GLY A 1 204 ? -5.057 21.709 5.257 1.00 52.31 204 GLY A N 1
ATOM 1549 C CA . GLY A 1 204 ? -4.024 21.450 6.274 1.00 52.31 204 GLY A CA 1
ATOM 1550 C C . GLY A 1 204 ? -3.520 20.005 6.398 1.00 52.31 204 GLY A C 1
ATOM 1551 O O . GLY A 1 204 ? -2.529 19.788 7.079 1.00 52.31 204 GLY A O 1
ATOM 1552 N N . SER A 1 205 ? -4.133 19.017 5.735 1.00 52.81 205 SER A N 1
ATOM 1553 C CA . SER A 1 205 ? -3.601 17.640 5.713 1.00 52.81 205 SER A CA 1
ATOM 1554 C C . SER A 1 205 ? -2.639 17.434 4.532 1.00 52.81 205 SER A C 1
ATOM 1556 O O . SER A 1 205 ? -2.978 17.754 3.387 1.00 52.81 205 SER A O 1
ATOM 1558 N N . THR A 1 206 ? -1.437 16.934 4.839 1.00 50.47 206 THR A N 1
ATOM 1559 C CA . THR A 1 206 ? -0.283 16.841 3.925 1.00 50.47 206 THR A CA 1
ATOM 1560 C C . THR A 1 206 ? -0.069 15.455 3.312 1.00 50.47 206 THR A C 1
ATOM 1562 O O . THR A 1 206 ? 0.492 15.390 2.226 1.00 50.47 206 THR A O 1
ATOM 1565 N N . VAL A 1 207 ? -0.568 14.382 3.938 1.00 55.06 207 VAL A N 1
ATOM 1566 C CA . VAL A 1 207 ? -0.517 13.000 3.418 1.00 55.06 207 VAL A CA 1
ATOM 1567 C C . VAL A 1 207 ? -1.936 12.439 3.318 1.00 55.06 207 VAL A C 1
ATOM 1569 O O . VAL A 1 207 ? -2.720 12.537 4.270 1.00 55.06 207 VAL A O 1
ATOM 1572 N N . ARG A 1 208 ? -2.294 11.901 2.145 1.00 72.81 208 ARG A N 1
ATOM 1573 C CA . ARG A 1 208 ? -3.651 11.443 1.810 1.00 72.81 208 ARG A CA 1
ATOM 1574 C C . ARG A 1 208 ? -3.618 9.989 1.380 1.00 72.81 208 ARG A C 1
ATOM 1576 O O . ARG A 1 208 ? -3.323 9.686 0.235 1.00 72.81 208 ARG A O 1
ATOM 1583 N N . ASN A 1 209 ? -3.998 9.097 2.276 1.00 86.06 209 ASN A N 1
ATOM 1584 C CA . ASN A 1 209 ? -4.261 7.721 1.893 1.00 86.06 209 ASN A CA 1
ATOM 1585 C C . ASN A 1 209 ? -5.648 7.622 1.248 1.00 86.06 209 ASN A C 1
ATOM 1587 O O . ASN A 1 209 ? -6.651 8.001 1.866 1.00 86.06 209 ASN A O 1
ATOM 1591 N N . ILE A 1 210 ? -5.704 7.143 0.006 1.00 90.00 210 ILE A N 1
ATOM 1592 C CA . ILE A 1 210 ? -6.927 7.041 -0.795 1.00 90.00 210 ILE A CA 1
ATOM 1593 C C . ILE A 1 210 ? -7.218 5.574 -1.106 1.00 90.00 210 ILE A C 1
ATOM 1595 O O . ILE A 1 210 ? -6.422 4.877 -1.732 1.00 90.00 210 ILE A O 1
ATOM 1599 N N . LEU A 1 211 ? -8.406 5.125 -0.717 1.00 93.06 211 LEU A N 1
ATOM 1600 C CA . LEU A 1 211 ? -8.980 3.851 -1.119 1.00 93.06 211 LEU A CA 1
ATOM 1601 C C . LEU A 1 211 ? -9.604 4.008 -2.507 1.00 93.06 211 LEU A C 1
ATOM 1603 O O . LEU A 1 211 ? -10.503 4.828 -2.691 1.00 93.06 211 LEU A O 1
ATOM 1607 N N . CYS A 1 212 ? -9.183 3.190 -3.465 1.00 95.19 212 CYS A N 1
ATOM 1608 C CA . CYS A 1 212 ? -9.750 3.161 -4.808 1.00 95.19 212 CYS A CA 1
ATOM 1609 C C . CYS A 1 212 ? -10.367 1.785 -5.073 1.00 95.19 212 CYS A C 1
ATOM 1611 O O . CYS A 1 212 ? -9.671 0.768 -5.074 1.00 95.19 212 CYS A O 1
ATOM 1613 N N . VAL A 1 213 ? -11.674 1.745 -5.325 1.00 94.94 213 VAL A N 1
ATOM 1614 C CA . VAL A 1 213 ? -12.442 0.506 -5.521 1.00 94.94 213 VAL A CA 1
ATOM 1615 C C . VAL A 1 213 ? -13.197 0.514 -6.844 1.00 94.94 213 VAL A C 1
ATOM 1617 O O . VAL A 1 213 ? -13.709 1.541 -7.285 1.00 94.94 213 VAL A O 1
ATOM 1620 N N . ALA A 1 214 ? -13.259 -0.651 -7.486 1.00 92.00 214 ALA A N 1
ATOM 1621 C CA . ALA A 1 214 ? -13.929 -0.829 -8.770 1.00 92.00 214 ALA A CA 1
ATOM 1622 C C . ALA A 1 214 ? -15.459 -0.738 -8.676 1.00 92.00 214 ALA A C 1
ATOM 1624 O O . ALA A 1 214 ? -16.107 -0.347 -9.641 1.00 92.00 214 ALA A O 1
ATOM 1625 N N . GLU A 1 215 ? -16.009 -1.099 -7.518 1.00 85.19 215 GLU A N 1
ATOM 1626 C CA . GLU A 1 215 ? -17.430 -1.038 -7.187 1.00 85.19 215 GLU A CA 1
ATOM 1627 C C . GLU A 1 215 ? -17.600 -0.186 -5.922 1.00 85.19 215 GLU A C 1
ATOM 1629 O O . GLU A 1 215 ? -16.744 -0.266 -5.033 1.00 85.19 215 GLU A O 1
ATOM 1634 N N . PRO A 1 216 ? -18.682 0.603 -5.790 1.00 75.31 216 PRO A N 1
ATOM 1635 C CA . PRO A 1 216 ? -18.909 1.430 -4.610 1.00 75.31 216 PRO A CA 1
ATOM 1636 C C . PRO A 1 216 ? -18.848 0.602 -3.320 1.00 75.31 216 PRO A C 1
ATOM 1638 O O . PRO A 1 216 ? -19.565 -0.391 -3.161 1.00 75.31 216 PRO A O 1
ATOM 1641 N N . ALA A 1 217 ? -18.005 1.017 -2.376 1.00 62.50 217 ALA A N 1
ATOM 1642 C CA . ALA A 1 217 ? -17.882 0.331 -1.097 1.00 62.50 217 ALA A CA 1
ATOM 1643 C C . ALA A 1 217 ? -19.212 0.397 -0.319 1.00 62.50 217 ALA A C 1
ATOM 1645 O O . ALA A 1 217 ? -19.831 1.457 -0.196 1.00 62.50 217 ALA A O 1
ATOM 1646 N N . ARG A 1 218 ? -19.662 -0.733 0.252 1.00 51.53 218 ARG A N 1
ATOM 1647 C CA . ARG A 1 218 ? -20.766 -0.728 1.228 1.00 51.53 218 ARG A CA 1
ATOM 1648 C C . ARG A 1 218 ? -20.257 -0.098 2.520 1.00 51.53 218 ARG A C 1
ATOM 1650 O O . ARG A 1 218 ? -19.566 -0.751 3.293 1.00 51.53 218 ARG A O 1
ATOM 1657 N N . MET A 1 219 ? -20.602 1.163 2.747 1.00 52.34 219 MET A N 1
ATOM 1658 C CA . MET A 1 219 ? -20.136 1.900 3.918 1.00 52.34 219 MET A CA 1
ATOM 1659 C C . MET A 1 219 ? -20.855 1.442 5.192 1.00 52.34 219 MET A C 1
ATOM 1661 O O . MET A 1 219 ? -22.085 1.478 5.286 1.00 52.34 219 MET A O 1
ATOM 1665 N N . SER A 1 220 ? -20.083 1.042 6.200 1.00 47.53 220 SER A N 1
ATOM 1666 C CA . SER A 1 220 ? -20.551 0.941 7.582 1.00 47.53 220 SER A CA 1
ATOM 1667 C C . SER A 1 220 ? -20.709 2.338 8.188 1.00 47.53 220 SER A C 1
ATOM 1669 O O . SER A 1 220 ? -19.907 3.233 7.947 1.00 47.53 220 SER A O 1
ATOM 1671 N N . LYS A 1 221 ? -21.778 2.510 8.969 1.00 49.38 221 LYS A N 1
ATOM 1672 C CA . LYS A 1 221 ? -22.175 3.750 9.648 1.00 49.38 221 LYS A CA 1
ATOM 1673 C C . LYS A 1 221 ? -20.986 4.394 10.378 1.00 49.38 221 LYS A C 1
ATOM 1675 O O . LYS A 1 221 ? -20.490 3.814 11.339 1.00 49.38 221 LYS A O 1
ATOM 1680 N N . VAL A 1 222 ? -20.576 5.581 9.932 1.00 53.25 222 VAL A N 1
ATOM 1681 C CA . VAL A 1 222 ? -19.559 6.413 10.588 1.00 53.25 222 VAL A CA 1
ATOM 1682 C C . VAL A 1 222 ? -20.232 7.214 11.698 1.00 53.25 222 VAL A C 1
ATOM 1684 O O . VAL A 1 222 ? -21.231 7.895 11.463 1.00 53.25 222 VAL A O 1
ATOM 1687 N N . LEU A 1 223 ? -19.710 7.119 12.918 1.00 49.59 223 LEU A N 1
ATOM 1688 C CA . LEU A 1 223 ? -20.096 7.989 14.027 1.00 49.59 223 LEU A CA 1
ATOM 1689 C C . LEU A 1 223 ? -18.937 8.942 14.325 1.00 49.59 223 LEU A C 1
ATOM 1691 O O . LEU A 1 223 ? -17.832 8.502 14.641 1.00 49.59 223 LEU A O 1
ATOM 1695 N N . VAL A 1 224 ? -19.217 10.239 14.204 1.00 52.12 224 VAL A N 1
ATOM 1696 C CA . VAL A 1 224 ? -18.291 11.326 14.533 1.00 52.12 224 VAL A CA 1
ATOM 1697 C C . VAL A 1 224 ? -18.522 11.714 15.988 1.00 52.12 224 VAL A C 1
ATOM 1699 O O . VAL A 1 224 ? -19.650 12.032 16.371 1.00 52.12 224 VAL A O 1
ATOM 1702 N N . HIS A 1 225 ? -17.470 11.671 16.801 1.00 50.09 225 HIS A N 1
ATOM 1703 C CA . HIS A 1 225 ? -17.481 12.242 18.146 1.00 50.09 225 HIS A CA 1
ATOM 1704 C C . HIS A 1 225 ? -16.596 13.485 18.161 1.00 50.09 225 HIS A C 1
ATOM 1706 O O . HIS A 1 225 ? -15.444 13.415 17.733 1.00 50.09 225 HIS A O 1
ATOM 1712 N N . THR A 1 226 ? -17.152 14.594 18.645 1.00 47.28 226 THR A N 1
ATOM 1713 C CA . THR A 1 226 ? -16.441 15.856 18.857 1.00 47.28 226 THR A CA 1
ATOM 1714 C C . THR A 1 226 ? -16.118 15.969 20.340 1.00 47.28 226 THR A C 1
ATOM 1716 O O . THR A 1 226 ? -17.031 15.950 21.164 1.00 47.28 226 THR A O 1
ATOM 1719 N N . ALA A 1 227 ? -14.832 16.055 20.679 1.00 48.84 227 ALA A N 1
ATOM 1720 C CA . ALA A 1 227 ? -14.394 16.426 22.021 1.00 48.84 227 ALA A CA 1
ATOM 1721 C C . ALA A 1 227 ? -14.164 17.945 22.068 1.00 48.84 227 ALA A C 1
ATOM 1723 O O . ALA A 1 227 ? -13.395 18.473 21.262 1.00 48.84 227 ALA A O 1
ATOM 1724 N N . ASP A 1 228 ? -14.831 18.640 22.991 1.00 41.34 228 ASP A N 1
ATOM 1725 C CA . ASP A 1 228 ? -14.758 20.100 23.096 1.00 41.34 228 ASP A CA 1
ATOM 1726 C C . ASP A 1 228 ? -13.402 20.573 23.670 1.00 41.34 228 ASP A C 1
ATOM 1728 O O . ASP A 1 228 ? -12.974 20.139 24.738 1.00 41.34 228 ASP A O 1
ATOM 1732 N N . HIS A 1 229 ? -12.767 21.509 22.953 1.00 49.16 229 HIS A N 1
ATOM 1733 C CA . HIS A 1 229 ? -11.721 22.461 23.366 1.00 49.16 229 HIS A CA 1
ATOM 1734 C C . HIS A 1 229 ? -10.552 21.949 24.237 1.00 49.16 229 HIS A C 1
ATOM 1736 O O . HIS A 1 229 ? -10.555 22.093 25.461 1.00 49.16 229 HIS A O 1
ATOM 1742 N N . LEU A 1 230 ? -9.463 21.513 23.592 1.00 46.69 230 LEU A N 1
ATOM 1743 C CA . LEU A 1 230 ? -8.207 21.151 24.269 1.00 46.69 230 LEU A CA 1
ATOM 1744 C C . LEU A 1 230 ? -7.102 22.201 24.059 1.00 46.69 230 LEU A C 1
ATOM 1746 O O . LEU A 1 230 ? -6.854 22.641 22.937 1.00 46.69 230 LEU A O 1
ATOM 1750 N N . LYS A 1 231 ? -6.418 22.616 25.136 1.00 48.22 231 LYS A N 1
ATOM 1751 C CA . LYS A 1 231 ? -5.223 23.486 25.092 1.00 48.22 231 LYS A CA 1
ATOM 1752 C C . LYS A 1 231 ? -3.965 22.658 25.363 1.00 48.22 231 LYS A C 1
ATOM 1754 O O . LYS A 1 231 ? -3.835 22.097 26.442 1.00 48.22 231 LYS A O 1
ATOM 1759 N N . ILE A 1 232 ? -3.008 22.661 24.430 1.00 49.00 232 ILE A N 1
ATOM 1760 C CA . ILE A 1 232 ? -1.722 21.938 24.558 1.00 49.00 232 ILE A CA 1
ATOM 1761 C C . ILE A 1 232 ? -0.769 22.570 25.595 1.00 49.00 232 ILE A C 1
ATOM 1763 O O . ILE A 1 232 ? 0.190 21.936 26.027 1.00 49.00 232 ILE A O 1
ATOM 1767 N N . ALA A 1 233 ? -1.050 23.793 26.055 1.00 44.16 233 ALA A N 1
ATOM 1768 C CA . ALA A 1 233 ? -0.196 24.501 27.008 1.00 44.16 233 ALA A CA 1
ATOM 1769 C C . ALA A 1 233 ? -0.134 23.861 28.416 1.00 44.16 233 ALA A C 1
ATOM 1771 O O . ALA A 1 233 ? 0.817 24.132 29.142 1.00 44.16 233 ALA A O 1
ATOM 1772 N N . ASP A 1 234 ? -1.083 22.988 28.783 1.00 46.56 234 ASP A N 1
ATOM 1773 C CA . ASP A 1 234 ? -1.183 22.393 30.124 1.00 46.56 234 ASP A CA 1
ATOM 1774 C C . ASP A 1 234 ? -1.279 20.854 30.082 1.00 46.56 234 ASP A C 1
ATOM 1776 O O . ASP A 1 234 ? -2.264 20.256 30.504 1.00 46.56 234 ASP A O 1
ATOM 1780 N N . GLY A 1 235 ? -0.230 20.181 29.606 1.00 58.88 235 GLY A N 1
ATOM 1781 C CA . GLY A 1 235 ? -0.069 18.737 29.803 1.00 58.88 235 GLY A CA 1
ATOM 1782 C C . GLY A 1 235 ? -1.109 17.832 29.119 1.00 58.88 235 GLY A C 1
ATOM 1783 O O . GLY A 1 235 ? -1.846 18.219 28.217 1.00 58.88 235 GLY A O 1
ATOM 1784 N N . PHE A 1 236 ? -1.076 16.557 29.508 1.00 58.50 236 PHE A N 1
ATOM 1785 C CA . PHE A 1 236 ? -1.863 15.465 28.937 1.00 58.50 236 PHE A CA 1
ATOM 1786 C C . PHE A 1 236 ? -3.372 15.695 29.095 1.00 58.50 236 PHE A C 1
ATOM 1788 O O . PHE A 1 236 ? -3.838 15.989 30.196 1.00 58.50 236 PHE A O 1
ATOM 1795 N N . THR A 1 237 ? -4.147 15.458 28.035 1.00 62.19 237 THR A N 1
ATOM 1796 C CA . THR A 1 237 ? -5.604 15.327 28.125 1.00 62.19 237 THR A CA 1
ATOM 1797 C C . THR A 1 237 ? -6.033 13.882 27.895 1.00 62.19 237 THR A C 1
ATOM 1799 O O . THR A 1 237 ? -5.559 13.204 26.986 1.00 62.19 237 THR A O 1
ATOM 1802 N N . PHE A 1 238 ? -6.974 13.431 28.717 1.00 66.88 238 PHE A N 1
ATOM 1803 C CA . PHE A 1 238 ? -7.619 12.132 28.623 1.00 66.88 238 PHE A CA 1
ATOM 1804 C C . PHE A 1 238 ? -9.129 12.335 28.514 1.00 66.88 238 PHE A C 1
ATOM 1806 O O . PHE A 1 238 ? -9.693 13.165 29.231 1.00 66.88 238 PHE A O 1
ATOM 1813 N N . ALA A 1 239 ? -9.780 11.574 27.639 1.00 67.12 239 ALA A N 1
ATOM 1814 C CA . ALA A 1 239 ? -11.231 11.493 27.571 1.00 67.12 239 ALA A CA 1
ATOM 1815 C C . ALA A 1 239 ? -11.658 10.027 27.491 1.00 67.12 239 ALA A C 1
ATOM 1817 O O . ALA A 1 239 ? -11.179 9.282 26.640 1.00 67.12 239 ALA A O 1
ATOM 1818 N N . ASP A 1 240 ? -12.603 9.644 28.343 1.00 70.19 240 ASP A N 1
ATOM 1819 C CA . ASP A 1 240 ? -13.174 8.301 28.359 1.00 70.19 240 ASP A CA 1
ATOM 1820 C C . ASP A 1 240 ? -14.634 8.361 27.933 1.00 70.19 240 ASP A C 1
ATOM 1822 O O . ASP A 1 240 ? -15.431 9.138 28.466 1.00 70.19 240 ASP A O 1
ATOM 1826 N N . PHE A 1 241 ? -15.009 7.507 26.988 1.00 71.44 241 PHE A N 1
ATOM 1827 C CA . PHE A 1 241 ? -16.386 7.396 26.530 1.00 71.44 241 PHE A CA 1
ATOM 1828 C C . PHE A 1 241 ? -16.720 5.953 26.146 1.00 71.44 241 PHE A C 1
ATOM 1830 O O . PHE A 1 241 ? -15.859 5.095 25.962 1.00 71.44 241 PHE A O 1
ATOM 1837 N N . SER A 1 242 ? -18.011 5.636 26.092 1.00 73.69 242 SER A N 1
ATOM 1838 C CA . SER A 1 242 ? -18.488 4.310 25.690 1.00 73.69 242 SER A CA 1
ATOM 1839 C C . SER A 1 242 ? -19.264 4.419 24.396 1.00 73.69 242 SER A C 1
ATOM 1841 O O . SER A 1 242 ? -20.118 5.294 24.248 1.00 73.69 242 SER A O 1
ATOM 1843 N N . VAL A 1 243 ? -18.982 3.508 23.472 1.00 70.62 243 VAL A N 1
ATOM 1844 C CA . VAL A 1 243 ? -19.631 3.474 22.164 1.00 70.62 243 VAL A CA 1
ATOM 1845 C C . VAL A 1 243 ? -20.209 2.092 21.884 1.00 70.62 243 VAL A C 1
ATOM 1847 O O . VAL A 1 243 ? -19.733 1.069 22.385 1.00 70.62 243 VAL A O 1
ATOM 1850 N N . ALA A 1 244 ? -21.271 2.060 21.082 1.00 72.56 244 ALA A N 1
ATOM 1851 C CA . ALA A 1 244 ? -21.800 0.809 20.553 1.00 72.56 244 ALA A CA 1
ATOM 1852 C C . ALA A 1 244 ? -20.769 0.135 19.620 1.00 72.56 244 ALA A C 1
ATOM 1854 O O . ALA A 1 244 ? -19.814 0.773 19.189 1.00 72.56 244 ALA A O 1
ATOM 1855 N N . PRO A 1 245 ? -20.932 -1.153 19.279 1.00 76.94 245 PRO A N 1
ATOM 1856 C CA . PRO A 1 245 ? -20.122 -1.766 18.236 1.00 76.94 245 PRO A CA 1
ATOM 1857 C C . PRO A 1 245 ? -20.262 -1.013 16.905 1.00 76.94 245 PRO A C 1
ATOM 1859 O O . PRO A 1 245 ? -21.377 -0.845 16.405 1.00 76.94 245 PRO A O 1
ATOM 1862 N N . GLY A 1 246 ? -19.148 -0.569 16.326 1.00 72.12 246 GLY A N 1
ATOM 1863 C CA . GLY A 1 246 ? -19.165 0.186 15.076 1.00 72.12 246 GLY A CA 1
ATOM 1864 C C . GLY A 1 246 ? -17.806 0.738 14.658 1.00 72.12 246 GLY A C 1
ATOM 1865 O O . GLY A 1 246 ? -16.795 0.514 15.328 1.00 72.12 246 GLY A O 1
ATOM 1866 N N . ARG A 1 247 ? -17.815 1.473 13.540 1.00 74.88 247 ARG A N 1
ATOM 1867 C CA . ARG A 1 247 ? -16.668 2.240 13.058 1.00 74.88 247 ARG A CA 1
ATOM 1868 C C . ARG A 1 247 ? -16.833 3.710 13.404 1.00 74.88 247 ARG A C 1
ATOM 1870 O O . ARG A 1 247 ? -17.874 4.315 13.142 1.00 74.88 247 ARG A O 1
ATOM 1877 N N . TYR A 1 248 ? -15.777 4.270 13.965 1.00 72.25 248 TYR A N 1
ATOM 1878 C CA . TYR A 1 248 ? -15.761 5.619 14.496 1.00 72.25 248 TYR A CA 1
ATOM 1879 C C . TYR A 1 248 ? -14.621 6.405 13.883 1.00 72.25 248 TYR A C 1
ATOM 1881 O O . TYR A 1 248 ? -13.582 5.840 13.544 1.00 72.25 248 TYR A O 1
ATOM 1889 N N . ILE A 1 249 ? -14.832 7.711 13.773 1.00 71.31 249 ILE A N 1
ATOM 1890 C CA . ILE A 1 249 ? -13.779 8.675 13.490 1.00 71.31 249 ILE A CA 1
ATOM 1891 C C . ILE A 1 249 ? -13.752 9.630 14.669 1.00 71.31 249 ILE A C 1
ATOM 1893 O O . ILE A 1 249 ? -14.768 10.251 15.000 1.00 71.31 249 ILE A O 1
ATOM 1897 N N . LEU A 1 250 ? -12.594 9.722 15.317 1.00 70.75 250 LEU A N 1
ATOM 1898 C CA . LEU A 1 250 ? -12.382 10.735 16.334 1.00 70.75 250 LEU A CA 1
ATOM 1899 C C . LEU A 1 250 ? -11.982 12.051 15.672 1.00 70.75 250 LEU A C 1
ATOM 1901 O O . LEU A 1 250 ? -10.983 12.099 14.952 1.00 70.75 250 LEU A O 1
ATOM 1905 N N . ASN A 1 251 ? -12.742 13.104 15.964 1.00 65.94 251 ASN A N 1
ATOM 1906 C CA . ASN A 1 251 ? -12.415 14.470 15.583 1.00 65.94 251 ASN A CA 1
ATOM 1907 C C . ASN A 1 251 ? -12.231 15.292 16.866 1.00 65.94 251 ASN A C 1
ATOM 1909 O O . ASN A 1 251 ? -13.166 15.434 17.657 1.00 65.94 251 ASN A O 1
ATOM 1913 N N . ALA A 1 252 ? -11.022 15.796 17.096 1.00 62.47 252 ALA A N 1
ATOM 1914 C CA . ALA A 1 252 ? -10.727 16.642 18.249 1.00 62.47 252 ALA A CA 1
ATOM 1915 C C . ALA A 1 252 ? -10.310 18.036 17.772 1.00 62.47 252 ALA A C 1
ATOM 1917 O O . ALA A 1 252 ? -9.624 18.174 16.768 1.00 62.47 252 ALA A O 1
ATOM 1918 N N . GLU A 1 253 ? -10.721 19.085 18.477 1.00 59.94 253 GLU A N 1
ATOM 1919 C CA . GLU A 1 253 ? -10.342 20.460 18.139 1.00 59.94 253 GLU A CA 1
ATOM 1920 C C . GLU A 1 253 ? -9.372 21.006 19.193 1.00 59.94 253 GLU A C 1
ATOM 1922 O O . GLU A 1 253 ? -9.646 20.983 20.399 1.00 59.94 253 GLU A O 1
ATOM 1927 N N . LEU A 1 254 ? -8.217 21.492 18.737 1.00 60.03 254 LEU A N 1
ATOM 1928 C CA . LEU A 1 254 ? -7.200 22.103 19.584 1.00 60.03 254 LEU A CA 1
ATOM 1929 C C . LEU A 1 254 ? -7.332 23.620 19.522 1.00 60.03 254 LEU A C 1
ATOM 1931 O O . LEU A 1 254 ? -7.242 24.228 18.458 1.00 60.03 254 L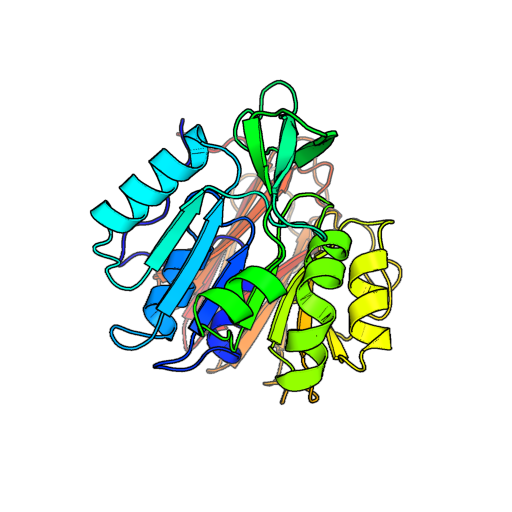EU A O 1
ATOM 1935 N N . ALA A 1 255 ? -7.472 24.246 20.688 1.00 54.22 255 ALA A N 1
ATOM 1936 C CA . ALA A 1 255 ? -7.645 25.690 20.811 1.00 54.22 255 ALA A CA 1
ATOM 1937 C C . ALA A 1 255 ? -6.411 26.489 20.342 1.00 54.22 255 ALA A C 1
ATOM 1939 O O . ALA A 1 255 ? -6.546 27.630 19.904 1.00 54.22 255 ALA A O 1
ATOM 1940 N N . SER A 1 256 ? -5.211 25.913 20.460 1.00 54.75 256 SER A N 1
ATOM 1941 C CA . SER A 1 256 ? -3.958 26.463 19.934 1.00 54.75 256 SER A CA 1
ATOM 1942 C C . SER A 1 256 ? -2.867 25.396 19.958 1.00 54.75 256 SER A C 1
ATOM 1944 O O . SER A 1 256 ? -2.707 24.715 20.976 1.00 54.75 256 SER A O 1
ATOM 1946 N N . VAL A 1 257 ? -2.083 25.307 18.887 1.00 55.34 257 VAL A N 1
ATOM 1947 C CA . VAL A 1 257 ? -0.880 24.473 18.830 1.00 55.34 257 VAL A CA 1
ATOM 1948 C C . VAL A 1 257 ? 0.329 25.402 18.742 1.00 55.34 257 VAL A C 1
ATOM 1950 O O . VAL A 1 257 ? 0.506 26.104 17.750 1.00 55.34 257 VAL A O 1
ATOM 1953 N N . GLU A 1 258 ? 1.122 25.480 19.811 1.00 53.88 258 GLU A N 1
ATOM 1954 C CA . GLU A 1 258 ? 2.475 26.041 19.714 1.00 53.88 258 GLU A CA 1
ATOM 1955 C C . GLU A 1 258 ? 3.414 24.976 19.121 1.00 53.88 258 GLU A C 1
ATOM 1957 O O . GLU A 1 258 ? 3.092 23.789 19.129 1.00 53.88 258 GLU A O 1
ATOM 1962 N N . SER A 1 259 ? 4.565 25.383 18.578 1.00 56.69 259 SER A N 1
ATOM 1963 C CA . SER A 1 259 ? 5.542 24.472 17.960 1.00 56.69 259 SER A CA 1
ATOM 1964 C C . SER A 1 259 ? 5.865 23.263 18.855 1.00 56.69 259 SER A C 1
ATOM 1966 O O . SER A 1 259 ? 6.272 23.450 20.002 1.00 56.69 259 SER A O 1
ATOM 1968 N N . GLY A 1 260 ? 5.739 22.042 18.328 1.00 62.38 260 GLY A N 1
ATOM 1969 C CA . GLY A 1 260 ? 6.008 20.793 19.053 1.00 62.38 260 GLY A CA 1
ATOM 1970 C C . GLY A 1 260 ? 5.239 19.605 18.472 1.00 62.38 260 GLY A C 1
ATOM 1971 O O . GLY A 1 260 ? 4.382 19.792 17.622 1.00 62.38 260 GLY A O 1
ATOM 1972 N N . GLU A 1 261 ? 5.531 18.380 18.906 1.00 67.69 261 GLU A N 1
ATOM 1973 C CA . GLU A 1 261 ? 4.846 17.173 18.416 1.00 67.69 261 GLU A CA 1
ATOM 1974 C C . GLU A 1 261 ? 3.503 16.958 19.130 1.00 67.69 261 GLU A C 1
ATOM 1976 O O . GLU A 1 261 ? 3.395 17.168 20.344 1.00 67.69 261 GLU A O 1
ATOM 1981 N N . VAL A 1 262 ? 2.485 16.526 18.381 1.00 68.88 262 VAL A N 1
ATOM 1982 C CA . VAL A 1 262 ? 1.172 16.122 18.898 1.00 68.88 262 VAL A CA 1
ATOM 1983 C C . VAL A 1 262 ? 0.998 14.625 18.699 1.00 68.88 262 VAL A C 1
ATOM 1985 O O . VAL A 1 262 ? 1.196 14.105 17.599 1.00 68.88 262 VAL A O 1
ATOM 1988 N N . HIS A 1 263 ? 0.571 13.948 19.761 1.00 74.69 263 HIS A N 1
ATOM 1989 C CA . HIS A 1 263 ? 0.295 12.519 19.762 1.00 74.69 263 HIS A CA 1
ATOM 1990 C C . HIS A 1 263 ? -1.135 12.251 20.215 1.00 74.69 263 HIS A C 1
ATOM 1992 O O . HIS A 1 263 ? -1.587 12.738 21.253 1.00 74.69 263 HIS A O 1
ATOM 1998 N N . CYS A 1 264 ? -1.828 11.443 19.425 1.00 75.50 264 CYS A N 1
ATOM 1999 C CA . CYS A 1 264 ? -3.188 10.998 19.657 1.00 75.50 264 CYS A CA 1
ATOM 2000 C C . CYS A 1 264 ? -3.192 9.472 19.726 1.00 75.50 264 CYS A C 1
ATOM 2002 O O . CYS A 1 264 ? -2.800 8.810 18.766 1.00 75.50 264 CYS A O 1
ATOM 2004 N N . GLU A 1 265 ? -3.675 8.912 20.829 1.00 82.62 265 GLU A N 1
ATOM 2005 C CA . GLU A 1 265 ? -3.814 7.472 21.026 1.00 82.62 265 GLU A CA 1
ATOM 2006 C C . GLU A 1 265 ? -5.271 7.130 21.332 1.00 82.62 265 GLU A C 1
ATOM 2008 O O . GLU A 1 265 ? -5.898 7.726 22.210 1.00 82.62 265 GLU A O 1
ATOM 2013 N N . VAL A 1 266 ? -5.809 6.136 20.630 1.00 78.88 266 VAL A N 1
ATOM 2014 C CA . VAL A 1 266 ? -7.138 5.583 20.897 1.00 78.88 266 VAL A CA 1
ATOM 2015 C C . VAL A 1 266 ? -6.973 4.162 21.400 1.00 78.88 266 VAL A C 1
ATOM 2017 O O . VAL A 1 266 ? -6.397 3.314 20.718 1.00 78.88 266 VAL A O 1
ATOM 2020 N N . TYR A 1 267 ? -7.513 3.890 22.579 1.00 83.50 267 TYR A N 1
ATOM 2021 C CA . TYR A 1 267 ? -7.573 2.573 23.188 1.00 83.50 267 TYR A CA 1
ATOM 2022 C C . TYR A 1 267 ? -9.008 2.059 23.159 1.00 83.50 267 TYR A C 1
ATOM 2024 O O . TYR A 1 267 ? -9.938 2.752 23.559 1.00 83.50 267 TYR A O 1
ATOM 2032 N N . VAL A 1 268 ? -9.190 0.808 22.750 1.00 80.69 268 VAL A N 1
ATOM 2033 C CA . VAL A 1 268 ? -10.476 0.107 22.788 1.00 80.69 268 VAL A CA 1
ATOM 2034 C C . VAL A 1 268 ? -10.329 -1.071 23.736 1.00 80.69 268 VAL A C 1
ATOM 2036 O O . VAL A 1 268 ? -9.472 -1.931 23.541 1.00 80.69 268 VAL A O 1
ATOM 2039 N N . ASN A 1 269 ? -11.139 -1.109 24.796 1.00 83.75 269 ASN A N 1
ATOM 2040 C CA . ASN A 1 269 ? -11.041 -2.114 25.861 1.00 83.75 269 ASN A CA 1
ATOM 2041 C C . ASN A 1 269 ? -9.608 -2.260 26.416 1.00 83.75 269 ASN A C 1
ATOM 2043 O O . ASN A 1 269 ? -9.142 -3.371 26.667 1.00 83.75 269 ASN A O 1
ATOM 2047 N N . ARG A 1 270 ? -8.913 -1.126 26.609 1.00 82.69 270 ARG A N 1
ATOM 2048 C CA . ARG A 1 270 ? -7.511 -1.016 27.073 1.00 82.69 270 ARG A CA 1
ATOM 2049 C C . ARG A 1 270 ? -6.440 -1.528 26.100 1.00 82.69 270 ARG A C 1
ATOM 2051 O O . ARG A 1 270 ? -5.265 -1.540 26.460 1.00 82.69 270 ARG A O 1
ATOM 2058 N N . ALA A 1 271 ? -6.806 -1.928 24.884 1.00 81.62 271 ALA A N 1
ATOM 2059 C CA . ALA A 1 271 ? -5.854 -2.242 23.824 1.00 81.62 271 ALA A CA 1
ATOM 2060 C C . ALA A 1 271 ? -5.665 -1.023 22.918 1.00 81.62 271 ALA A C 1
ATOM 2062 O O . ALA A 1 271 ? -6.651 -0.429 22.488 1.00 81.62 271 ALA A O 1
ATOM 2063 N N . LEU A 1 272 ? -4.413 -0.659 22.624 1.00 80.94 272 LEU A N 1
ATOM 2064 C CA . LEU A 1 272 ? -4.108 0.419 21.685 1.00 80.94 272 LEU A CA 1
ATOM 2065 C C . LEU A 1 272 ? -4.651 0.044 20.300 1.00 80.94 272 LEU A C 1
ATOM 2067 O O . LEU A 1 272 ? -4.233 -0.961 19.726 1.00 80.94 272 LEU A O 1
ATOM 2071 N N . ALA A 1 273 ? -5.604 0.825 19.805 1.00 76.31 273 ALA A N 1
ATOM 2072 C CA . ALA A 1 273 ? -6.308 0.581 18.554 1.00 76.31 273 ALA A CA 1
ATOM 2073 C C . ALA A 1 273 ? -5.748 1.436 17.414 1.00 76.31 273 ALA A C 1
ATOM 2075 O O . ALA A 1 273 ? -5.526 0.911 16.326 1.00 76.31 273 ALA A O 1
ATOM 2076 N N . SER A 1 274 ? -5.477 2.716 17.681 1.00 76.06 274 SER A N 1
ATOM 2077 C CA . SER A 1 274 ? -5.003 3.665 16.671 1.00 76.06 274 SER A CA 1
ATOM 2078 C C . SER A 1 274 ? -4.070 4.701 17.291 1.00 76.06 274 SER A C 1
ATOM 2080 O O . SER A 1 274 ? -4.289 5.132 18.425 1.00 76.06 274 SER A O 1
ATOM 2082 N N . VAL A 1 275 ? -3.050 5.118 16.540 1.00 75.88 275 VAL A N 1
ATOM 2083 C CA . VAL A 1 275 ? -2.138 6.206 16.906 1.00 75.88 275 VAL A CA 1
ATOM 2084 C C . VAL A 1 275 ? -2.055 7.174 15.739 1.00 75.88 275 VAL A C 1
ATOM 2086 O O . VAL A 1 275 ? -2.009 6.774 14.577 1.00 75.88 275 VAL A O 1
ATOM 2089 N N . TYR A 1 276 ? -2.014 8.458 16.058 1.00 73.69 276 TYR A N 1
ATOM 2090 C CA . TYR A 1 276 ? -1.724 9.512 15.106 1.00 73.69 276 TYR A CA 1
ATOM 2091 C C . TYR A 1 276 ? -0.669 10.451 15.683 1.00 73.69 276 TYR A C 1
ATOM 2093 O O . TYR A 1 276 ? -0.711 10.806 16.863 1.00 73.69 276 TYR A O 1
ATOM 2101 N N . TYR A 1 277 ? 0.283 10.826 14.838 1.00 70.12 277 TYR A N 1
ATOM 2102 C CA . TYR A 1 277 ? 1.386 11.725 15.143 1.00 70.12 277 TYR A CA 1
ATOM 2103 C C . TYR A 1 277 ? 1.415 12.819 14.080 1.00 70.12 277 TYR A C 1
ATOM 2105 O O . TYR A 1 277 ? 1.294 12.520 12.891 1.00 70.12 277 TYR A O 1
ATOM 2113 N N . ALA A 1 278 ? 1.598 14.068 14.502 1.00 63.91 278 ALA A N 1
ATOM 2114 C CA . ALA A 1 278 ? 1.908 15.155 13.585 1.00 63.91 278 ALA A CA 1
ATOM 2115 C C . ALA A 1 278 ? 2.664 16.290 14.290 1.00 63.91 278 ALA A C 1
ATOM 2117 O O . ALA A 1 278 ? 2.516 16.513 15.494 1.00 63.91 278 ALA A O 1
ATOM 2118 N N . ASP A 1 279 ? 3.468 17.022 13.515 1.00 61.75 279 ASP A N 1
ATOM 2119 C CA . ASP A 1 279 ? 4.080 18.272 13.960 1.00 61.75 279 ASP A CA 1
ATOM 2120 C C . ASP A 1 279 ? 2.999 19.335 14.165 1.00 61.75 279 ASP A C 1
ATOM 2122 O O . ASP A 1 279 ? 2.150 19.542 13.301 1.00 61.75 279 ASP A O 1
ATOM 2126 N N . GLY A 1 280 ? 3.062 20.038 15.288 1.00 58.16 280 GLY A N 1
ATOM 2127 C CA . GLY A 1 280 ? 2.089 21.018 15.738 1.00 58.16 280 GLY A CA 1
ATOM 2128 C C . GLY A 1 280 ? 1.859 22.200 14.793 1.00 58.16 280 GLY A C 1
ATOM 2129 O O . GLY A 1 280 ? 0.782 22.785 14.796 1.00 58.16 280 GLY A O 1
ATOM 2130 N N . SER A 1 281 ? 2.838 22.535 13.949 1.00 55.28 281 SER A N 1
ATOM 2131 C CA . SER A 1 281 ? 2.709 23.569 12.913 1.00 55.28 281 SER A CA 1
ATOM 2132 C C . SER A 1 281 ? 1.968 23.086 11.660 1.00 55.28 281 SER A C 1
ATOM 2134 O O . SER A 1 281 ? 1.369 23.893 10.949 1.00 55.28 281 SER A O 1
ATOM 2136 N N . VAL A 1 282 ? 1.978 21.772 11.409 1.00 53.25 282 VAL A N 1
ATOM 2137 C CA . VAL A 1 282 ? 1.178 21.082 10.378 1.00 53.25 282 VAL A CA 1
ATOM 2138 C C . VAL A 1 282 ? -0.178 20.648 10.954 1.00 53.25 282 VAL A C 1
ATOM 2140 O O . VAL A 1 282 ? -1.165 20.481 10.237 1.00 53.25 282 VAL A O 1
ATOM 2143 N N . PHE A 1 283 ? -0.240 20.521 12.277 1.00 55.31 283 PHE A N 1
ATOM 2144 C CA . PHE A 1 283 ? -1.419 20.212 13.057 1.00 55.31 283 PHE A CA 1
ATOM 2145 C C . PHE A 1 283 ? -2.389 21.402 13.033 1.00 55.31 283 PHE A C 1
ATOM 2147 O O . PHE A 1 283 ? -2.299 22.341 13.822 1.00 55.31 283 PHE A O 1
ATOM 2154 N N . SER A 1 284 ? -3.325 21.393 12.079 1.00 47.94 284 SER A N 1
ATOM 2155 C CA . SER A 1 284 ? -4.390 22.401 12.011 1.00 47.94 284 SER A CA 1
ATOM 2156 C C . SER A 1 284 ? -5.186 22.457 13.326 1.00 47.94 284 SER A C 1
ATOM 2158 O O . SER A 1 284 ? -5.198 21.486 14.079 1.00 47.94 284 SER A O 1
ATOM 2160 N N . ALA A 1 285 ? -5.940 23.536 13.567 1.00 46.94 285 ALA A N 1
ATOM 2161 C CA . ALA A 1 285 ? -6.826 23.658 14.737 1.00 46.94 285 ALA A CA 1
ATOM 2162 C C . ALA A 1 285 ? -7.801 22.467 14.923 1.00 46.94 285 ALA A C 1
ATOM 2164 O O . ALA A 1 285 ? -8.334 22.275 16.007 1.00 46.94 285 ALA A O 1
ATOM 2165 N N . ASN A 1 286 ? -7.986 21.623 13.903 1.00 46.75 286 ASN A N 1
ATOM 2166 C CA . ASN A 1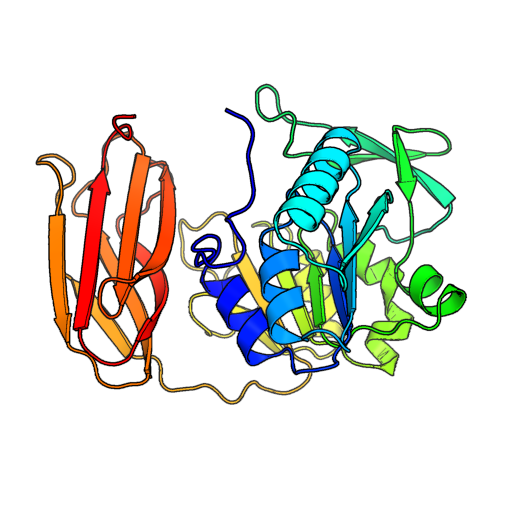 286 ? -8.717 20.365 13.993 1.00 46.75 286 ASN A CA 1
ATOM 2167 C C . ASN A 1 286 ? -7.723 19.177 13.969 1.00 46.75 286 ASN A C 1
ATOM 2169 O O . ASN A 1 286 ? -7.124 18.910 12.921 1.00 46.75 286 ASN A O 1
ATOM 2173 N N . CYS A 1 287 ? -7.558 18.453 15.088 1.00 50.34 287 CYS A N 1
ATOM 2174 C CA . CYS A 1 287 ? -7.037 17.076 15.117 1.00 50.34 287 CYS A CA 1
ATOM 2175 C C . CYS A 1 287 ? -7.974 16.209 14.273 1.00 50.34 287 CYS A C 1
ATOM 2177 O O . CYS A 1 287 ? -9.015 15.748 14.751 1.00 50.34 287 CYS A O 1
ATOM 2179 N N . ARG A 1 288 ? -7.636 15.994 13.008 1.00 60.69 288 ARG A N 1
ATOM 2180 C CA . ARG A 1 288 ? -8.521 15.259 12.113 1.00 60.69 288 ARG A CA 1
ATOM 2181 C C . ARG A 1 288 ? -8.166 13.779 12.052 1.00 60.69 288 ARG A C 1
ATOM 2183 O O . ARG A 1 288 ? -7.091 13.401 11.603 1.00 60.69 288 ARG A O 1
ATOM 2190 N N . ASP A 1 289 ? -9.161 12.997 12.452 1.00 63.72 289 ASP A N 1
ATOM 2191 C CA . ASP A 1 289 ? -9.528 11.691 11.924 1.00 63.72 289 ASP A CA 1
ATOM 2192 C C . ASP A 1 289 ? -8.597 10.540 12.269 1.00 63.72 289 ASP A C 1
ATOM 2194 O O . ASP A 1 289 ? -7.869 9.999 11.437 1.00 63.72 289 ASP A O 1
ATOM 2198 N N . VAL A 1 290 ? -8.721 10.090 13.515 1.00 70.06 290 VAL A N 1
ATOM 2199 C CA . VAL A 1 290 ? -8.226 8.775 13.913 1.00 70.06 290 VAL A CA 1
ATOM 2200 C C . VAL A 1 290 ? -9.375 7.785 13.786 1.00 70.06 290 VAL A C 1
ATOM 2202 O O . VAL A 1 290 ? -10.223 7.735 14.682 1.00 70.06 290 VAL A O 1
ATOM 2205 N N . PRO A 1 291 ? -9.480 7.036 12.670 1.00 71.62 291 PRO A N 1
ATOM 2206 C CA . PRO A 1 291 ? -10.493 6.011 12.547 1.00 71.62 291 PRO A CA 1
ATOM 2207 C C . PRO A 1 291 ? -10.141 4.820 13.443 1.00 71.62 291 PRO A C 1
ATOM 2209 O O . PRO A 1 291 ? -8.972 4.466 13.621 1.00 71.62 291 PRO A O 1
ATOM 2212 N N . PHE A 1 292 ? -11.162 4.196 14.020 1.00 71.06 292 PHE A N 1
ATOM 2213 C CA . PHE A 1 292 ? -11.013 2.994 14.834 1.00 71.06 292 PHE A CA 1
ATOM 2214 C C . PHE A 1 292 ? -12.286 2.142 14.795 1.00 71.06 292 PHE A C 1
ATOM 2216 O O . PHE A 1 292 ? -13.405 2.650 14.669 1.00 71.06 292 PHE A O 1
ATOM 2223 N N . ASP A 1 293 ? -12.112 0.828 14.930 1.00 72.81 293 ASP A N 1
ATOM 2224 C CA . ASP A 1 293 ? -13.215 -0.082 15.234 1.00 72.81 293 ASP A CA 1
ATOM 2225 C C . ASP A 1 293 ? -13.347 -0.170 16.757 1.00 72.81 293 ASP A C 1
ATOM 2227 O O . ASP A 1 293 ? -12.371 -0.477 17.444 1.00 72.81 293 ASP A O 1
ATOM 2231 N N . ALA A 1 294 ? -14.543 0.052 17.300 1.00 73.94 294 ALA A N 1
ATOM 2232 C CA . ALA A 1 294 ? -14.782 -0.093 18.731 1.00 73.94 294 ALA A CA 1
ATOM 2233 C C . ALA A 1 294 ? -15.983 -0.975 19.035 1.00 73.94 294 ALA A C 1
ATOM 2235 O O . ALA A 1 294 ? -16.965 -1.011 18.300 1.00 73.94 294 ALA A O 1
ATOM 2236 N N . SER A 1 295 ? -15.898 -1.663 20.171 1.00 68.88 295 SER A N 1
ATOM 2237 C CA . SER A 1 295 ? -17.039 -2.231 20.881 1.00 68.88 295 SER A CA 1
ATOM 2238 C C . SER A 1 295 ? -16.766 -2.104 22.380 1.00 68.88 295 SER A C 1
ATOM 2240 O O . SER A 1 295 ? -15.809 -2.694 22.875 1.00 68.88 295 SER A O 1
ATOM 2242 N N . GLY A 1 296 ? -17.562 -1.308 23.101 1.00 74.19 296 GLY A N 1
ATOM 2243 C CA . GLY A 1 296 ? -17.386 -1.110 24.543 1.00 74.19 296 GLY A CA 1
ATOM 2244 C C . GLY A 1 296 ? -16.671 0.193 24.906 1.00 74.19 296 GLY A C 1
ATOM 2245 O O . GLY A 1 296 ? -17.036 1.263 24.415 1.00 74.19 296 GLY A O 1
ATOM 2246 N N . THR A 1 297 ? -15.712 0.111 25.830 1.00 77.12 297 THR A N 1
ATOM 2247 C CA . THR A 1 297 ? -15.058 1.292 26.410 1.00 77.12 297 THR A CA 1
ATOM 2248 C C . THR A 1 297 ? -13.936 1.783 25.507 1.00 77.12 297 THR A C 1
ATOM 2250 O O . THR A 1 297 ? -13.058 1.005 25.123 1.00 77.12 297 THR A O 1
ATOM 2253 N N . VAL A 1 298 ? -13.962 3.078 25.206 1.00 76.38 298 VAL A N 1
ATOM 2254 C CA . VAL A 1 298 ? -12.939 3.783 24.441 1.00 76.38 298 VAL A CA 1
ATOM 2255 C C . VAL A 1 298 ? -12.262 4.784 25.367 1.00 76.38 298 VAL A C 1
ATOM 2257 O O . VAL A 1 298 ? -12.931 5.585 26.019 1.00 76.38 298 VAL A O 1
ATOM 2260 N N . GLU A 1 299 ? -10.940 4.714 25.423 1.00 77.81 299 GLU A N 1
ATOM 2261 C CA . GLU A 1 299 ? -10.093 5.681 26.115 1.00 77.81 299 GLU A CA 1
ATOM 2262 C C . GLU A 1 299 ? -9.291 6.435 25.053 1.00 77.81 299 GLU A C 1
ATOM 2264 O O . GLU A 1 299 ? -8.599 5.835 24.229 1.00 77.81 299 GLU A O 1
ATOM 2269 N N . TYR A 1 300 ? -9.412 7.755 25.057 1.00 74.75 300 TYR A N 1
ATOM 2270 C CA . TYR A 1 300 ? -8.694 8.651 24.169 1.00 74.75 300 TYR A CA 1
ATOM 2271 C C . TYR A 1 300 ? -7.649 9.430 24.959 1.00 74.75 300 TYR A C 1
ATOM 2273 O O . TYR A 1 300 ? -7.957 10.047 25.982 1.00 74.75 300 TYR A O 1
ATOM 2281 N N . ARG A 1 301 ? -6.414 9.427 24.458 1.00 75.12 301 ARG A N 1
ATOM 2282 C CA . ARG A 1 301 ? -5.303 10.192 25.019 1.00 75.12 301 ARG A CA 1
ATOM 2283 C C . ARG A 1 301 ? -4.780 11.162 23.976 1.00 75.12 301 ARG A C 1
ATOM 2285 O O . ARG A 1 301 ? -4.409 10.753 22.878 1.00 75.12 301 ARG A O 1
ATOM 2292 N N . LEU A 1 302 ? -4.715 12.434 24.347 1.00 71.69 302 LEU A N 1
ATOM 2293 C CA . LEU A 1 302 ? -4.078 13.481 23.564 1.00 71.69 302 LEU A CA 1
ATOM 2294 C C . LEU A 1 302 ? -2.999 14.141 24.405 1.00 71.69 302 LEU A C 1
ATOM 2296 O O . LEU A 1 302 ? -3.257 14.596 25.519 1.00 71.69 302 LEU A O 1
ATOM 2300 N N . TYR A 1 303 ? -1.794 14.238 23.871 1.00 69.50 303 TYR A N 1
ATOM 2301 C CA . TYR A 1 303 ? -0.721 14.955 24.541 1.00 69.50 303 TYR A CA 1
ATOM 2302 C C . TYR A 1 303 ? 0.166 15.668 23.528 1.00 69.50 303 TYR A C 1
ATOM 2304 O O . TYR A 1 303 ? 0.395 15.180 22.421 1.00 69.50 303 TYR A O 1
ATOM 2312 N N . GLY A 1 304 ? 0.630 16.856 23.913 1.00 59.41 304 GLY A N 1
ATOM 2313 C CA . GLY A 1 304 ? 1.572 17.654 23.138 1.00 59.41 304 GLY A CA 1
ATOM 2314 C C . GLY A 1 304 ? 2.887 17.837 23.891 1.00 59.41 304 GLY A C 1
ATOM 2315 O O . GLY A 1 304 ? 2.896 17.987 25.115 1.00 59.41 304 GLY A O 1
ATOM 2316 N N . GLY A 1 305 ? 3.996 17.810 23.154 1.00 55.62 305 GLY A N 1
ATOM 2317 C CA . GLY A 1 305 ? 5.357 17.957 23.676 1.00 55.62 305 GLY A CA 1
ATOM 2318 C C . GLY A 1 305 ? 6.266 16.782 23.310 1.00 55.62 305 GLY A C 1
ATOM 2319 O O . GLY A 1 305 ? 5.794 15.721 22.916 1.00 55.62 305 GLY A O 1
ATOM 2320 N N . ALA A 1 306 ? 7.583 16.970 23.451 1.00 48.00 306 ALA A N 1
ATOM 2321 C CA . ALA A 1 306 ? 8.563 15.916 23.190 1.00 48.00 306 ALA A CA 1
ATOM 2322 C C . ALA A 1 306 ? 8.271 14.698 24.083 1.00 48.00 306 ALA A C 1
ATOM 2324 O O . ALA A 1 306 ? 8.335 14.809 25.314 1.00 48.00 306 ALA A O 1
ATOM 2325 N N . LEU A 1 307 ? 7.949 13.555 23.466 1.00 41.69 307 LEU A N 1
ATOM 2326 C CA . LEU A 1 307 ? 7.818 12.263 24.140 1.00 41.69 307 LEU A CA 1
ATOM 2327 C C . LEU A 1 307 ? 9.006 12.080 25.095 1.00 41.69 307 LEU A C 1
ATOM 2329 O O . LEU A 1 307 ? 10.157 11.985 24.665 1.00 41.69 307 LEU A O 1
ATOM 2333 N N . ARG A 1 308 ? 8.750 12.059 26.409 1.00 37.28 308 ARG A N 1
ATOM 2334 C CA . ARG A 1 308 ? 9.775 11.615 27.355 1.00 37.28 308 ARG A CA 1
ATOM 2335 C C . ARG A 1 308 ? 9.973 10.120 27.121 1.00 37.28 308 ARG A C 1
ATOM 2337 O O . ARG A 1 308 ? 9.031 9.353 27.289 1.00 37.28 308 ARG A O 1
ATOM 2344 N N . SER A 1 309 ? 11.191 9.796 26.690 1.00 33.53 309 SER A N 1
ATOM 2345 C CA . SER A 1 309 ? 11.772 8.460 26.492 1.00 33.53 309 SER A CA 1
ATOM 2346 C C . SER A 1 309 ? 11.324 7.411 27.500 1.00 33.53 309 SER A C 1
ATOM 2348 O O . SER A 1 309 ? 11.364 7.755 28.707 1.00 33.53 309 SER A O 1
#

Secondary structure (DSSP, 8-state):
----PPPTTS---SSHHHHHHHHHH--TT-EEEEET-TTSHHHHHHHHHH-TTSEEEEEE--HHHHHHHHHHHHHTT-TTEEEEE-EE-SSSS-EEEEEPPTT-TT--EEEEEESS-SEEEE-HHHHHHHH----SEEEE-STT-HHHHHHTSHHHHHHH--EEEEEEETT--HHHHHHHHTT-EEEETTT--B-SSTTSSPTT--EEEEEEESS------EEEEEEEEEEGGGS-EEEEEEEEEEEEEEEEEEEE--SSEEEEEEEETTEEEEEEEEETTTS-SEEEEEEEEEEEEEEEEEEES----

Foldseek 3Di:
DDDAADALPADRQPPLLLLVLLLQQDAALFEEEEQQCQLNNVVSSNLVRNDPNHAYEYEHQDPVRLVNNVVNCVRNVSPRYHYDHAHQFLDWFWEFAWDDDVPGSRLIAGPDIGNDYSHTYDQVVVVCVVPVHAGQEYEAERPQRLLGNCNSCVVSCLVPVHKYWYKDAQPRCNNVVSLVVSQWFKAFSQPRHTDNGSVVDDPLDGITTIITGNDDDPDWDEDEDEDPEDEQPDWKDKDKDWDAFTKYWYKYFYPAFDFFKKKKFKAAVNGTFHIDIDTSVSVPRIPGGSMGGYHTMMMMMIHTHDPDD

Sequence (309 aa):
MGAKSASWWQAIPAEPGVALAIRDHLRPNDVAFDVGAYVGDMSHIMSRVVGPRGLVVAFEANRGVLERLTDNLTSNHLVNVWPIHKAVHAHSRAFATMRAPPGYEIATSIATIGVSGDVETIALDDFVSDSGIVPSLVKLDIEGAEVHALLGFERTIAATRPTFVIEHNVGNDDALRFLRDAGYHTYCCAQHEEIRSSADCFPGSTVRNILCVAEPARMSKVLVHTADHLKIADGFTFADFSVAPGRYILNAELASVESGEVHCEVYVNRALASVYYADGSVFSANCRDVPFDASGTVEYRLYGGALRS

pLDDT: mean 80.88, std 17.1, range [31.67, 98.88]

Radius of gyration: 19.4 Å; chains: 1; bounding box: 45×46×48 Å